Protein AF-C6HRR0-F1 (afdb_monomer)

Foldseek 3Di:
DDDDDDDDDDDDDDDDDDDDDPPPPDPPPPPPPDPPPVPPPDPLCNFPCAPAEEEQAAAQFLSLQLVQVSLVSNYAAEYEAAQPCGGPQQPPDPPADQDPDPPDDDNHGHPRCVVRHPSYDYDNADLVDLVSLVVVLVVLLVHQEYEYEDQQPPCVVSLPDPVSSCVSPQNYAYEYEAAPWNDDDCSRPHHDLVVLCVVQCVQQADDALPDHRDDDPDSVLSNQLSVVRSVVVVVQVVVCVVVVGYDYHITYSNVSNNVVCPVVNVVCVVVVDDDSGYHHQCDPPAPPAGWDDDDPGIDGQHCRDLVSVCVVCVVVVNNVLSVDPVNDDPD

Sequence (331 aa):
MKSYLTLRSIARRYNRLLSRNHALTTPAKWRSFVTAATTTAQSIDNLPLAGIRVLDMSRVLAGPYCTQILGDLGAEVIKIEHPTRGDDTRAWGPPFAKYKVDGKEGPGESAYYLSVNRNKKSLGLSFAHPSGIEILHKLVKECDILVENYIPGSLKKYKMDYDTVKVINPKLIYASITGYGQTGPYSQRAGYDVMVEAEMGLMHITGSRDGPPVKVGVAVTDLTTGLYTSNAIMAALLARAKTTKGQHIDACLSDCQVATLSNLASSALISGEKDSGRWGTAHPSIVPYRAYETKDGDILLGGGNDKLFGVLCDGLGQPEWKVDERFRGLG

Secondary structure (DSSP, 8-state):
-------------------------------------------GGGSTTTT-EEEE---TTHHHHHHHHHHHTT-EEEEEEBTTTBSGGGG--SSEEPP-STT--SS-EEHHHHHH-TTEEEEE--TTSHHHHHHHHHHHHH-SEEEE---TTTTGGGT-SHHHHHHH-TT-EEEEEESS-SSSTTTTS---HHHHHHHTTHHHHSS-TTSPP---SS-HHHHHHHHHHHHHHHHHHHHHHHHS---EEEEEHHHHHHHHTTHHHHHHHHH-SPP----TT--SS-TTEEEEE-SSSEEEEE--SHHHHHHHHHHTT-GGGGT-TTT----

Structure (mmCIF, N/CA/C/O backbone):
data_AF-C6HRR0-F1
#
_entry.id   AF-C6HRR0-F1
#
loop_
_atom_site.group_PDB
_atom_site.id
_atom_site.type_symbol
_atom_site.label_atom_id
_atom_site.label_alt_id
_atom_site.label_comp_id
_atom_site.label_asym_id
_atom_site.label_entity_id
_atom_site.label_seq_id
_atom_site.pdbx_PDB_ins_code
_atom_site.Cartn_x
_atom_site.Cartn_y
_atom_site.Cartn_z
_atom_site.occupancy
_atom_site.B_iso_or_equiv
_atom_site.auth_seq_id
_atom_site.auth_comp_id
_atom_site.auth_asym_id
_atom_site.auth_atom_id
_atom_site.pdbx_PDB_model_num
ATOM 1 N N . MET A 1 1 ? 27.998 44.831 -5.280 1.00 34.03 1 MET A N 1
ATOM 2 C CA . MET A 1 1 ? 29.083 44.898 -6.278 1.00 34.03 1 MET A CA 1
ATOM 3 C C . MET A 1 1 ? 28.735 43.883 -7.368 1.00 34.03 1 MET A C 1
ATOM 5 O O . MET A 1 1 ? 28.733 42.705 -7.065 1.00 34.03 1 MET A O 1
ATOM 9 N N . LYS A 1 2 ? 28.278 44.397 -8.527 1.00 26.02 2 LYS A N 1
ATOM 10 C CA . LYS A 1 2 ? 28.106 43.825 -9.894 1.00 26.02 2 LYS A CA 1
ATOM 11 C C . LYS A 1 2 ? 27.694 42.333 -10.037 1.00 26.02 2 LYS A C 1
ATOM 13 O O . LYS A 1 2 ? 28.459 41.464 -9.661 1.00 26.02 2 LYS A O 1
ATOM 18 N N . SER A 1 3 ? 26.474 41.974 -10.478 1.00 24.95 3 SER A N 1
ATOM 19 C CA . SER A 1 3 ? 25.885 42.040 -11.849 1.00 24.95 3 SER A CA 1
ATOM 20 C C . SER A 1 3 ? 26.651 41.239 -12.905 1.00 24.95 3 SER A C 1
ATOM 22 O O . SER A 1 3 ? 27.758 41.664 -13.179 1.00 24.95 3 SER A O 1
ATOM 24 N N . TYR A 1 4 ? 26.016 40.252 -13.566 1.00 26.45 4 TYR A N 1
ATOM 25 C CA . TYR A 1 4 ? 26.010 40.001 -15.035 1.00 26.45 4 TYR A CA 1
ATOM 26 C C . TYR A 1 4 ? 24.889 38.970 -15.346 1.00 26.45 4 TYR A C 1
ATOM 28 O O . TYR A 1 4 ? 24.946 37.853 -14.849 1.00 26.45 4 TYR A O 1
ATOM 36 N N . LEU A 1 5 ? 23.709 39.333 -15.870 1.00 27.88 5 LEU A N 1
ATOM 37 C CA . LEU A 1 5 ? 23.311 39.678 -17.252 1.00 27.88 5 LEU A CA 1
ATOM 38 C C . LEU A 1 5 ? 23.427 38.545 -18.294 1.00 27.88 5 LEU A C 1
ATOM 40 O O . LEU A 1 5 ? 24.502 38.161 -18.735 1.00 27.88 5 LEU A O 1
ATOM 44 N N . THR A 1 6 ? 22.239 38.109 -18.719 1.00 29.58 6 THR A N 1
ATOM 45 C CA . THR A 1 6 ? 21.846 37.466 -19.982 1.00 29.58 6 THR A CA 1
ATOM 46 C C . THR A 1 6 ? 22.530 38.018 -21.233 1.00 29.58 6 THR A C 1
ATOM 48 O O . THR A 1 6 ? 22.618 39.235 -21.385 1.00 29.58 6 THR A O 1
ATOM 51 N N . LEU A 1 7 ? 22.800 37.146 -22.215 1.00 25.47 7 LEU A N 1
ATOM 52 C CA . LEU A 1 7 ? 22.909 37.527 -23.627 1.00 25.47 7 LEU A CA 1
ATOM 53 C C . LEU A 1 7 ? 22.194 36.520 -24.540 1.00 25.47 7 LEU A C 1
ATOM 55 O O . LEU A 1 7 ? 22.468 35.322 -24.544 1.00 25.47 7 LEU A O 1
ATOM 59 N N . ARG A 1 8 ? 21.243 37.068 -25.301 1.00 25.70 8 ARG A N 1
ATOM 60 C CA . ARG A 1 8 ? 20.528 36.456 -26.421 1.00 25.70 8 ARG A CA 1
ATOM 61 C C . ARG A 1 8 ? 21.396 36.462 -27.688 1.00 25.70 8 ARG A C 1
ATOM 63 O O . ARG A 1 8 ? 22.224 37.343 -27.879 1.00 25.70 8 ARG A O 1
ATOM 70 N N . SER A 1 9 ? 21.022 35.554 -28.591 1.00 25.03 9 SER A N 1
ATOM 71 C CA . SER A 1 9 ? 21.100 35.626 -30.059 1.00 25.03 9 SER A CA 1
ATOM 72 C C . SER A 1 9 ? 22.468 35.649 -30.744 1.00 25.03 9 SER A C 1
ATOM 74 O O . SER A 1 9 ? 23.137 36.675 -30.790 1.00 25.03 9 SER A O 1
ATOM 76 N N . ILE A 1 10 ? 22.738 34.584 -31.506 1.00 27.52 10 ILE A N 1
ATOM 77 C CA . ILE A 1 10 ? 23.307 34.716 -32.851 1.00 27.52 10 ILE A CA 1
ATOM 78 C C . ILE A 1 10 ? 22.412 33.932 -33.810 1.00 27.52 10 ILE A C 1
ATOM 80 O O . ILE A 1 10 ? 22.422 32.706 -33.855 1.00 27.52 10 ILE A O 1
ATOM 84 N N . ALA A 1 11 ? 21.621 34.676 -34.578 1.00 27.58 11 ALA A N 1
ATOM 85 C CA . ALA A 1 11 ? 21.050 34.209 -35.826 1.00 27.58 11 ALA A CA 1
ATOM 86 C C . ALA A 1 11 ? 22.094 34.420 -36.931 1.00 27.58 11 ALA A C 1
ATOM 88 O O . ALA A 1 11 ? 22.541 35.548 -37.144 1.00 27.58 11 ALA A O 1
ATOM 89 N N . ARG A 1 12 ? 22.438 33.372 -37.685 1.00 29.86 12 ARG A N 1
ATOM 90 C CA . ARG A 1 12 ? 22.930 33.519 -39.061 1.00 29.86 12 ARG A CA 1
ATOM 91 C C . ARG A 1 12 ? 22.222 32.525 -39.967 1.00 29.86 12 ARG A C 1
ATOM 93 O O . ARG A 1 12 ? 22.265 31.319 -39.768 1.00 29.86 12 ARG A O 1
ATOM 100 N N . ARG A 1 13 ? 21.536 33.112 -40.945 1.00 29.08 13 ARG A N 1
ATOM 101 C CA . ARG A 1 13 ? 20.874 32.486 -42.086 1.00 29.08 13 ARG A CA 1
ATOM 102 C C . ARG A 1 13 ? 21.900 31.753 -42.951 1.00 29.08 13 ARG A C 1
ATOM 104 O O . ARG A 1 13 ? 22.916 32.351 -43.284 1.00 29.08 13 ARG A O 1
ATOM 111 N N . TYR A 1 14 ? 21.534 30.578 -43.452 1.00 26.61 14 TYR A N 1
ATOM 112 C CA . TYR A 1 14 ? 21.698 30.280 -44.874 1.00 26.61 14 TYR A CA 1
ATOM 113 C C . TYR A 1 14 ? 20.414 29.642 -45.397 1.00 26.61 14 TYR A C 1
ATOM 115 O O . TYR A 1 14 ? 19.781 28.821 -44.741 1.00 26.61 14 TYR A O 1
ATOM 123 N N . ASN A 1 15 ? 19.978 30.158 -46.538 1.00 28.11 15 ASN A N 1
ATOM 124 C CA . ASN A 1 15 ? 18.664 29.981 -47.126 1.00 28.11 15 ASN A CA 1
ATOM 125 C C . ASN A 1 15 ? 18.774 29.025 -48.321 1.00 28.11 15 ASN A C 1
ATOM 127 O O . ASN A 1 15 ? 19.732 29.130 -49.080 1.00 28.11 15 ASN A O 1
ATOM 131 N N . ARG A 1 16 ? 17.699 28.254 -48.536 1.00 27.92 16 ARG A N 1
ATOM 132 C CA . ARG A 1 16 ? 17.257 27.622 -49.795 1.00 27.92 16 ARG A CA 1
ATOM 133 C C . ARG A 1 16 ? 18.055 26.425 -50.324 1.00 27.92 16 ARG A C 1
ATOM 135 O O . ARG A 1 16 ? 19.086 26.595 -50.957 1.00 27.92 16 ARG A O 1
ATOM 142 N N . LEU A 1 17 ? 17.410 25.254 -50.297 1.00 28.11 17 LEU A N 1
ATOM 143 C CA . LEU A 1 17 ? 16.720 24.687 -51.470 1.00 28.11 17 LEU A CA 1
ATOM 144 C C . LEU A 1 17 ? 15.979 23.387 -51.090 1.00 28.11 17 LEU A C 1
ATOM 146 O O . LEU A 1 17 ? 16.582 22.508 -50.493 1.00 28.11 17 LEU A O 1
ATOM 150 N N . LEU A 1 18 ? 14.710 23.282 -51.527 1.00 29.94 18 LEU A N 1
ATOM 151 C CA . LEU A 1 18 ? 13.902 22.052 -51.683 1.00 29.94 18 LEU A CA 1
ATOM 152 C C . LEU A 1 18 ? 13.457 21.398 -50.352 1.00 29.94 18 LEU A C 1
ATOM 154 O O . LEU A 1 18 ? 14.261 21.079 -49.499 1.00 29.94 18 LEU A O 1
ATOM 158 N N . SER A 1 19 ? 12.192 21.131 -50.048 1.00 31.03 19 SER A N 1
ATOM 159 C CA . SER A 1 19 ? 10.999 20.895 -50.853 1.00 31.03 19 SER A CA 1
ATOM 160 C C . SER A 1 19 ? 9.766 21.044 -49.944 1.00 31.03 19 SER A C 1
ATOM 162 O O . SER A 1 19 ? 9.849 20.922 -48.721 1.00 31.03 19 SER A O 1
ATOM 164 N N . ARG A 1 20 ? 8.611 21.350 -50.542 1.00 39.69 20 ARG A N 1
ATOM 165 C CA . ARG A 1 20 ? 7.306 21.327 -49.871 1.00 39.69 20 ARG A CA 1
ATOM 166 C C . ARG A 1 20 ? 7.062 19.933 -49.292 1.00 39.69 20 ARG A C 1
ATOM 168 O O . ARG A 1 20 ? 6.841 19.011 -50.061 1.00 39.69 20 ARG A O 1
ATOM 175 N N . ASN A 1 21 ? 6.995 19.816 -47.972 1.00 32.94 21 ASN A N 1
ATOM 176 C CA . ASN A 1 21 ? 6.254 18.743 -47.322 1.00 32.94 21 ASN A CA 1
ATOM 177 C C . ASN A 1 21 ? 5.340 19.375 -46.276 1.00 32.94 21 ASN A C 1
ATOM 179 O O . ASN A 1 21 ? 5.797 20.006 -45.324 1.00 32.94 21 ASN A O 1
ATOM 183 N N . HIS A 1 22 ? 4.033 19.246 -46.495 1.00 33.41 22 HIS A N 1
ATOM 184 C CA . HIS A 1 22 ? 3.034 19.480 -45.466 1.00 33.41 22 HIS A CA 1
ATOM 185 C C . HIS A 1 22 ? 3.321 18.525 -44.306 1.00 33.41 22 HIS A C 1
ATOM 187 O O . HIS A 1 22 ? 3.019 17.337 -44.381 1.00 33.41 22 HIS A O 1
ATOM 193 N N . ALA A 1 23 ? 3.925 19.043 -43.238 1.00 34.50 23 ALA A N 1
ATOM 194 C CA . ALA A 1 23 ? 3.948 18.360 -41.960 1.00 34.50 23 ALA A CA 1
ATOM 195 C C . ALA A 1 23 ? 2.508 18.329 -41.436 1.00 34.50 23 ALA A C 1
ATOM 197 O O . ALA A 1 23 ? 2.019 19.289 -40.844 1.00 34.50 23 ALA A O 1
ATOM 198 N N . LEU A 1 24 ? 1.811 17.228 -41.708 1.00 35.53 24 LEU A N 1
ATOM 199 C CA . LEU A 1 24 ? 0.628 16.837 -40.961 1.00 35.53 24 LEU A CA 1
ATOM 200 C C . LEU A 1 24 ? 1.100 16.539 -39.535 1.00 35.53 24 LEU A C 1
ATOM 202 O O . LEU A 1 24 ? 1.549 15.437 -39.231 1.00 35.53 24 LEU A O 1
ATOM 206 N N . THR A 1 25 ? 1.047 17.537 -38.654 1.00 40.44 25 THR A N 1
ATOM 207 C CA . THR A 1 25 ? 1.116 17.311 -37.210 1.00 40.44 25 THR A CA 1
ATOM 208 C C . THR A 1 25 ? -0.178 16.628 -36.798 1.00 40.44 25 THR A C 1
ATOM 210 O O . THR A 1 25 ? -1.139 17.278 -36.391 1.00 40.44 25 THR A O 1
ATOM 213 N N . THR A 1 26 ? -0.244 15.309 -36.963 1.00 41.62 26 THR A N 1
ATOM 214 C CA . THR A 1 26 ? -1.290 14.506 -36.334 1.00 41.62 26 THR A CA 1
ATOM 215 C C . THR A 1 26 ? -1.130 14.670 -34.823 1.00 41.62 26 THR A C 1
ATOM 217 O O . THR A 1 26 ? -0.063 14.332 -34.306 1.00 41.62 26 THR A O 1
ATOM 220 N N . PRO A 1 27 ? -2.129 15.196 -34.093 1.00 44.53 27 PRO A N 1
ATOM 221 C CA . PRO A 1 27 ? -2.071 15.184 -32.640 1.00 44.53 27 PRO A CA 1
ATOM 222 C C . PRO A 1 27 ? -1.946 13.728 -32.192 1.00 44.53 27 PRO A C 1
ATOM 224 O O . PRO A 1 27 ? -2.591 12.849 -32.773 1.00 44.53 27 PRO A O 1
ATOM 227 N N . ALA A 1 28 ? -1.099 13.472 -31.191 1.00 48.25 28 ALA A N 1
ATOM 228 C CA . ALA A 1 28 ? -0.977 12.160 -30.574 1.00 48.25 28 ALA A CA 1
ATOM 229 C C . ALA A 1 28 ? -2.386 11.677 -30.200 1.00 48.25 28 ALA A C 1
ATOM 231 O O . ALA A 1 28 ? -3.028 12.216 -29.297 1.00 48.25 28 ALA A O 1
ATOM 232 N N . LYS A 1 29 ? -2.913 10.710 -30.960 1.00 42.78 29 LYS A N 1
ATOM 233 C CA . LYS A 1 29 ? -4.188 10.075 -30.644 1.00 42.78 29 LYS A CA 1
ATOM 234 C C . LYS A 1 29 ? -3.960 9.308 -29.351 1.00 42.78 29 LYS A C 1
ATOM 236 O O . LYS A 1 29 ? -3.344 8.244 -29.373 1.00 42.78 29 LYS A O 1
ATOM 241 N N . TRP A 1 30 ? -4.430 9.859 -28.235 1.00 45.25 30 TRP A N 1
ATOM 242 C CA . TRP A 1 30 ? -4.553 9.128 -26.982 1.00 45.25 30 TRP A CA 1
ATOM 243 C C . TRP A 1 30 ? -5.305 7.836 -27.290 1.00 45.25 30 TRP A C 1
ATOM 245 O O . TRP A 1 30 ? -6.465 7.866 -27.709 1.00 45.25 30 TRP A O 1
ATOM 255 N N . ARG A 1 31 ? -4.619 6.698 -27.182 1.00 48.72 31 ARG A N 1
ATOM 256 C CA . ARG A 1 31 ? -5.258 5.400 -27.366 1.00 48.72 31 ARG A CA 1
ATOM 257 C C . ARG A 1 31 ? -6.233 5.224 -26.205 1.00 48.72 31 ARG A C 1
ATOM 259 O O . ARG A 1 31 ? -5.815 5.005 -25.072 1.00 48.72 31 ARG A O 1
ATOM 266 N N . SER A 1 32 ? -7.527 5.367 -26.478 1.00 48.59 32 SER A N 1
ATOM 267 C CA . SER A 1 32 ? -8.563 4.971 -25.530 1.00 48.59 32 SER A CA 1
ATOM 268 C C . SER A 1 32 ? -8.608 3.446 -25.511 1.00 48.59 32 SER A C 1
ATOM 270 O O . SER A 1 32 ? -9.160 2.828 -26.416 1.00 48.59 32 SER A O 1
ATOM 272 N N . PHE A 1 33 ? -7.982 2.840 -24.503 1.00 52.72 33 PHE A N 1
ATOM 273 C CA . PHE A 1 33 ? -8.119 1.409 -24.207 1.00 52.72 33 PHE A CA 1
ATOM 274 C C . PHE A 1 33 ? -9.332 1.121 -23.309 1.00 52.72 33 PHE A C 1
ATOM 276 O O . PHE A 1 33 ? -9.522 -0.007 -22.857 1.00 52.72 33 PHE A O 1
ATOM 283 N N . VAL A 1 34 ? -10.158 2.136 -23.029 1.00 47.06 34 VAL A N 1
ATOM 284 C CA . VAL A 1 34 ? -11.372 1.962 -22.238 1.00 47.06 34 VAL A CA 1
ATOM 285 C C . VAL A 1 34 ? -12.404 1.280 -23.122 1.00 47.06 34 VAL A C 1
ATOM 287 O O . VAL A 1 34 ? -13.047 1.909 -23.963 1.00 47.06 34 VAL A O 1
ATOM 290 N N . THR A 1 35 ? -12.578 -0.020 -22.909 1.00 45.69 35 THR A N 1
ATOM 291 C CA . THR A 1 35 ? -13.841 -0.656 -23.265 1.00 45.69 35 THR A CA 1
ATOM 292 C C . THR A 1 35 ? -14.867 -0.020 -22.340 1.00 45.69 35 THR A C 1
ATOM 294 O O . THR A 1 35 ? -14.738 -0.141 -21.121 1.00 45.69 35 THR A O 1
ATOM 297 N N . ALA A 1 36 ? -15.835 0.716 -22.884 1.00 45.72 36 ALA A N 1
ATOM 298 C CA . ALA A 1 36 ? -17.007 1.108 -22.119 1.00 45.72 36 ALA A CA 1
ATOM 299 C C . ALA A 1 36 ? -17.741 -0.188 -21.762 1.00 45.72 36 ALA A C 1
ATOM 301 O O . ALA A 1 36 ? -18.604 -0.649 -22.505 1.00 45.72 36 ALA A O 1
ATOM 302 N N . ALA A 1 37 ? -17.330 -0.831 -20.667 1.00 48.03 37 ALA A N 1
ATOM 303 C CA . ALA A 1 37 ? -18.136 -1.859 -20.054 1.00 48.03 37 ALA A CA 1
ATOM 304 C C . ALA A 1 37 ? -19.474 -1.183 -19.781 1.00 48.03 37 ALA A C 1
ATOM 306 O O . ALA A 1 37 ? -19.531 -0.140 -19.127 1.00 48.03 37 ALA A O 1
ATOM 307 N N . THR A 1 38 ? -20.537 -1.713 -20.375 1.00 42.09 38 THR A N 1
ATOM 308 C CA . THR A 1 38 ? -21.893 -1.309 -20.045 1.00 42.09 38 THR A CA 1
ATOM 309 C C . THR A 1 38 ? -22.108 -1.767 -18.611 1.00 42.09 38 THR A C 1
ATOM 311 O O . THR A 1 38 ? -22.531 -2.892 -18.367 1.00 42.09 38 THR A O 1
ATOM 314 N N . THR A 1 39 ? -21.699 -0.947 -17.644 1.00 49.25 39 THR A N 1
ATOM 315 C CA . THR A 1 39 ? -21.956 -1.200 -16.237 1.00 49.25 39 THR A CA 1
ATOM 316 C C . THR A 1 39 ? -23.463 -1.084 -16.090 1.00 49.25 39 THR A C 1
ATOM 318 O O . THR A 1 39 ? -24.008 0.011 -15.964 1.00 49.25 39 THR A O 1
ATOM 321 N N . THR A 1 40 ? -24.176 -2.208 -16.162 1.00 51.84 40 THR A N 1
ATOM 322 C CA . THR A 1 40 ? -25.477 -2.301 -15.507 1.00 51.84 40 THR A CA 1
ATOM 323 C C . THR A 1 40 ? -25.217 -1.855 -14.081 1.00 51.84 40 THR A C 1
ATOM 325 O O . THR A 1 40 ? -24.372 -2.462 -13.425 1.00 51.84 40 THR A O 1
ATOM 328 N N . ALA A 1 41 ? -25.823 -0.743 -13.660 1.00 53.78 41 ALA A N 1
ATOM 329 C CA . ALA A 1 41 ? -25.621 -0.180 -12.335 1.00 53.78 41 ALA A CA 1
ATOM 330 C C . ALA A 1 41 ? -25.916 -1.274 -11.303 1.00 53.78 41 ALA A C 1
ATOM 332 O O . ALA A 1 41 ? -27.071 -1.581 -11.017 1.00 53.78 41 ALA A O 1
ATOM 333 N N . GLN A 1 42 ? -24.865 -1.928 -10.818 1.00 58.53 42 GLN A N 1
ATOM 334 C CA . GLN A 1 42 ? -24.976 -2.898 -9.751 1.00 58.53 42 GLN A CA 1
ATOM 335 C C . GLN A 1 42 ? -25.405 -2.071 -8.542 1.00 58.53 42 GLN A C 1
ATOM 337 O O . GLN A 1 42 ? -24.752 -1.073 -8.221 1.00 58.53 42 GLN A O 1
ATOM 342 N N . SER A 1 43 ? -26.551 -2.395 -7.939 1.00 72.62 43 SER A N 1
ATOM 343 C CA . SER A 1 43 ? -26.963 -1.728 -6.705 1.00 72.62 43 SER A CA 1
ATOM 344 C C . SER A 1 43 ? -25.821 -1.854 -5.698 1.00 72.62 43 SER A C 1
ATOM 346 O O . SER A 1 43 ? -25.182 -2.905 -5.625 1.00 72.62 43 SER A O 1
ATOM 348 N N . ILE A 1 44 ? -25.543 -0.788 -4.943 1.00 69.94 44 ILE A N 1
ATOM 349 C CA . ILE A 1 44 ? -24.493 -0.794 -3.909 1.00 69.94 44 ILE A CA 1
ATOM 350 C C . ILE A 1 44 ? -24.685 -1.991 -2.966 1.00 69.94 44 ILE A C 1
ATOM 352 O O . ILE A 1 44 ? -23.707 -2.610 -2.563 1.00 69.94 44 ILE A O 1
ATOM 356 N N . ASP A 1 45 ? -25.939 -2.380 -2.723 1.00 77.31 45 ASP A N 1
ATOM 357 C CA . ASP A 1 45 ? -26.334 -3.535 -1.911 1.00 77.31 45 ASP A CA 1
ATOM 358 C C . ASP A 1 45 ? -25.817 -4.892 -2.430 1.00 77.31 45 ASP A C 1
ATOM 360 O O . ASP A 1 45 ? -25.755 -5.852 -1.670 1.00 77.31 45 ASP A O 1
ATOM 364 N N . ASN A 1 46 ? -25.426 -4.982 -3.705 1.00 87.50 46 ASN A N 1
ATOM 365 C CA . ASN A 1 46 ? -24.903 -6.198 -4.336 1.00 87.50 46 ASN A CA 1
ATOM 366 C C . ASN A 1 46 ? -23.367 -6.204 -4.469 1.00 87.50 46 ASN A C 1
ATOM 368 O O . ASN A 1 46 ? -22.817 -7.113 -5.099 1.00 87.50 46 ASN A O 1
ATOM 372 N N . LEU A 1 47 ? -22.663 -5.198 -3.936 1.00 94.81 47 LEU A N 1
ATOM 373 C CA . LEU A 1 47 ? -21.200 -5.161 -3.965 1.00 94.81 47 LEU A CA 1
ATOM 374 C C . LEU A 1 47 ? -20.584 -6.111 -2.915 1.00 94.81 47 LEU A C 1
ATOM 376 O O . LEU A 1 47 ? -21.187 -6.333 -1.865 1.00 94.81 47 LEU A O 1
ATOM 380 N N . PRO A 1 48 ? -19.373 -6.660 -3.149 1.00 96.31 48 PRO A N 1
ATOM 381 C CA . PRO A 1 48 ? -18.800 -7.710 -2.298 1.00 96.31 48 PRO A CA 1
ATOM 382 C C . PRO A 1 48 ? -18.626 -7.352 -0.816 1.00 96.31 48 PRO A C 1
ATOM 384 O O . PRO A 1 48 ? -18.670 -8.244 0.029 1.00 96.31 48 PRO A O 1
ATOM 387 N N . LEU A 1 49 ? -18.407 -6.072 -0.496 1.00 97.75 49 LEU A N 1
ATOM 388 C CA . LEU A 1 49 ? -18.267 -5.565 0.873 1.00 97.75 49 LEU A CA 1
ATOM 389 C C . LEU A 1 49 ? -19.442 -4.671 1.296 1.00 97.75 49 LEU A C 1
ATOM 391 O O . LEU A 1 49 ? -19.319 -3.915 2.261 1.00 97.75 49 LEU A O 1
ATOM 395 N N . ALA A 1 50 ? -20.584 -4.755 0.609 1.00 96.94 50 ALA A N 1
ATOM 396 C CA . ALA A 1 50 ? -21.799 -4.076 1.039 1.00 96.94 50 ALA A CA 1
ATOM 397 C C . ALA A 1 50 ? -22.157 -4.473 2.484 1.00 96.94 50 ALA A C 1
ATOM 399 O O . ALA A 1 50 ? -22.120 -5.645 2.859 1.00 96.94 50 ALA A O 1
ATOM 400 N N . GLY A 1 51 ? -22.469 -3.477 3.316 1.00 96.06 51 GLY A N 1
ATOM 401 C CA . GLY A 1 51 ? -22.759 -3.668 4.741 1.00 96.06 51 GLY A CA 1
ATOM 402 C C . GLY A 1 51 ? -21.531 -3.754 5.656 1.00 96.06 51 GLY A C 1
ATOM 403 O O . GLY A 1 51 ? -21.702 -3.721 6.871 1.00 96.06 51 GLY A O 1
ATOM 404 N N . ILE A 1 52 ? -20.308 -3.805 5.112 1.00 98.56 52 ILE A N 1
ATOM 405 C CA . ILE A 1 52 ? -19.072 -3.723 5.901 1.00 98.56 52 ILE A CA 1
ATOM 406 C C . ILE A 1 52 ? -18.738 -2.262 6.203 1.00 98.56 52 ILE A C 1
ATOM 408 O O . ILE A 1 52 ? -18.776 -1.413 5.311 1.00 98.56 52 ILE A O 1
ATOM 412 N N . ARG A 1 53 ? -18.361 -1.970 7.452 1.00 98.81 53 ARG A N 1
ATOM 413 C CA . ARG A 1 53 ? -18.012 -0.611 7.904 1.00 98.81 53 ARG A CA 1
ATOM 414 C C . ARG A 1 53 ? -16.545 -0.514 8.314 1.00 98.81 53 ARG A C 1
ATOM 416 O O . ARG A 1 53 ? -16.058 -1.306 9.123 1.00 98.81 53 ARG A O 1
ATOM 423 N N . VAL A 1 54 ? -15.840 0.473 7.768 1.00 98.94 54 VAL A N 1
ATOM 424 C CA . VAL A 1 54 ? -14.403 0.701 7.965 1.00 98.94 54 VAL A CA 1
ATOM 425 C C . VAL A 1 54 ? -14.181 2.034 8.671 1.00 98.94 54 VAL A C 1
ATOM 427 O O . VAL A 1 54 ? -14.559 3.086 8.160 1.00 98.94 54 VAL A O 1
ATOM 430 N N . LEU A 1 55 ? -13.502 1.998 9.813 1.00 98.88 55 LEU A N 1
ATOM 431 C CA . LEU A 1 55 ? -12.955 3.169 10.484 1.00 98.88 55 LEU A CA 1
ATOM 432 C C . LEU A 1 55 ? -11.524 3.413 9.984 1.00 98.88 55 LEU A C 1
ATOM 434 O O . LEU A 1 55 ? -10.585 2.727 10.383 1.00 98.88 55 LEU A O 1
ATOM 438 N N . ASP A 1 56 ? -11.359 4.381 9.087 1.00 98.94 56 ASP A N 1
ATOM 439 C CA . ASP A 1 56 ? -10.070 4.741 8.495 1.00 98.94 56 ASP A CA 1
ATOM 440 C C . ASP A 1 56 ? -9.417 5.875 9.297 1.00 98.94 56 ASP A C 1
ATOM 442 O O . ASP A 1 56 ? -9.739 7.046 9.123 1.00 98.94 56 ASP A O 1
AT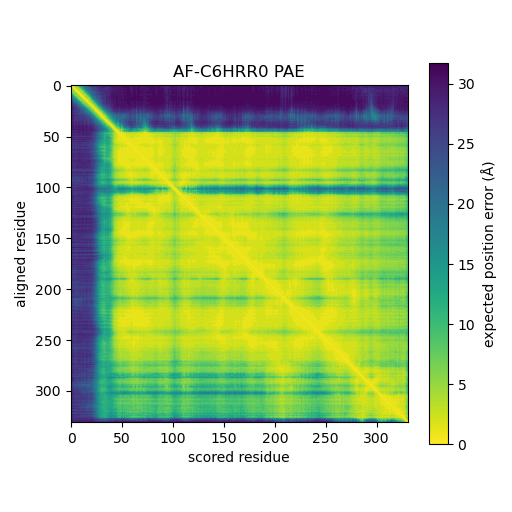OM 446 N N . MET A 1 57 ? -8.485 5.534 10.185 1.00 98.62 57 MET A N 1
ATOM 447 C CA . MET A 1 57 ? -7.649 6.497 10.915 1.00 98.62 57 MET A CA 1
ATOM 448 C C . MET A 1 57 ? -6.282 6.700 10.247 1.00 98.62 57 MET A C 1
ATOM 450 O O . MET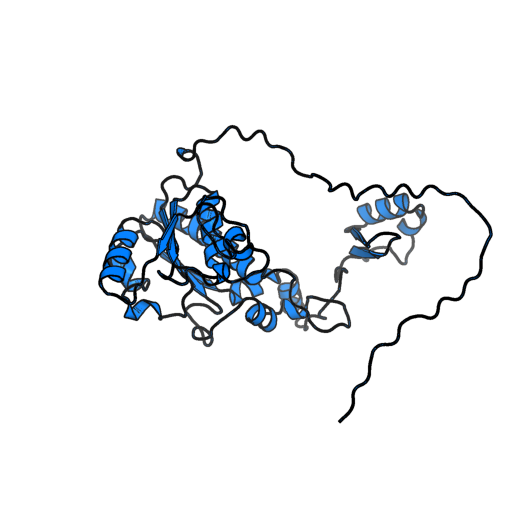 A 1 57 ? -5.377 7.293 10.838 1.00 98.62 57 MET A O 1
ATOM 454 N N . SER A 1 58 ? -6.102 6.176 9.036 1.00 98.56 58 SER A N 1
ATOM 455 C CA . SER A 1 58 ? -4.829 6.221 8.335 1.00 98.56 58 SER A CA 1
ATOM 456 C C . SER A 1 58 ? -4.631 7.530 7.572 1.00 98.56 58 SER A C 1
ATOM 458 O O . SER A 1 58 ? -5.578 8.258 7.252 1.00 98.56 58 SER A O 1
ATOM 460 N N . ARG A 1 59 ? -3.367 7.838 7.281 1.00 97.81 59 ARG A N 1
ATOM 461 C CA . ARG A 1 59 ? -2.937 9.050 6.572 1.00 97.81 59 ARG A CA 1
ATOM 462 C C . ARG A 1 59 ? -1.988 8.730 5.427 1.00 97.81 59 ARG A C 1
ATOM 464 O O . ARG A 1 59 ? -1.415 7.643 5.385 1.00 97.81 59 ARG A O 1
ATOM 471 N N . VAL A 1 60 ? -1.739 9.713 4.567 1.00 97.69 60 VAL A N 1
ATOM 472 C CA . VAL A 1 60 ? -0.742 9.626 3.491 1.00 97.69 60 VAL A CA 1
ATOM 473 C C . VAL A 1 60 ? -1.183 8.683 2.370 1.00 97.69 60 VAL A C 1
ATOM 475 O O . VAL A 1 60 ? -2.097 9.050 1.634 1.00 97.69 60 VAL A O 1
ATOM 478 N N . LEU A 1 61 ? -0.573 7.504 2.205 1.00 98.50 61 LEU A N 1
ATOM 479 C CA . LEU A 1 61 ? -0.787 6.698 1.001 1.00 98.50 61 LEU A CA 1
ATOM 480 C C . LEU A 1 61 ? -1.161 5.239 1.271 1.00 98.50 61 LEU A C 1
ATOM 482 O O . LEU A 1 61 ? -2.267 4.864 0.896 1.00 98.50 61 LEU A O 1
ATOM 486 N N . ALA A 1 62 ? -0.325 4.424 1.930 1.00 98.69 62 ALA A N 1
ATOM 487 C CA . ALA A 1 62 ? -0.589 2.980 2.058 1.00 98.69 62 ALA A CA 1
ATOM 488 C C . ALA A 1 62 ? -1.954 2.646 2.691 1.00 98.69 62 ALA A C 1
ATOM 490 O O . ALA A 1 62 ? -2.746 1.888 2.126 1.00 98.69 62 ALA A O 1
ATOM 491 N N . GLY A 1 63 ? -2.258 3.250 3.844 1.00 98.75 63 GLY A N 1
ATOM 492 C CA . GLY A 1 63 ? -3.546 3.076 4.519 1.00 98.75 63 GLY A CA 1
ATOM 493 C C . GLY A 1 63 ? -4.722 3.643 3.731 1.00 98.75 63 GLY A C 1
ATOM 494 O O . GLY A 1 63 ? -5.671 2.896 3.476 1.00 98.75 63 GLY A O 1
ATOM 495 N N . PRO A 1 64 ? -4.654 4.900 3.250 1.00 98.81 64 PRO A N 1
ATOM 496 C CA . PRO A 1 64 ? -5.715 5.442 2.419 1.00 98.81 64 PRO A CA 1
ATOM 497 C C . PRO A 1 64 ? -5.971 4.632 1.144 1.00 98.81 64 PRO A C 1
ATOM 499 O O . PRO A 1 64 ? -7.130 4.462 0.771 1.00 98.81 64 PRO A O 1
ATOM 502 N N . TYR A 1 65 ? -4.930 4.085 0.513 1.00 98.88 65 TYR A N 1
ATOM 503 C CA . TYR A 1 65 ? -5.056 3.221 -0.658 1.00 98.88 65 TYR A CA 1
ATOM 504 C C . TYR A 1 65 ? -5.743 1.895 -0.314 1.00 98.88 65 TYR A C 1
ATOM 506 O O . TYR A 1 65 ? -6.688 1.505 -0.998 1.00 98.88 65 TYR A O 1
ATOM 514 N N . CYS A 1 66 ? -5.347 1.258 0.795 1.00 98.94 66 CYS A N 1
ATOM 515 C CA . CYS A 1 66 ? -6.010 0.067 1.329 1.00 98.94 66 CYS A CA 1
ATOM 516 C C . CYS A 1 66 ? -7.511 0.307 1.545 1.00 98.94 66 CYS A C 1
ATOM 518 O O . CYS A 1 66 ? -8.344 -0.443 1.042 1.00 98.94 66 CYS A O 1
ATOM 520 N N . THR A 1 67 ? -7.886 1.361 2.271 1.00 98.88 67 THR A N 1
ATOM 521 C CA . THR A 1 67 ? -9.297 1.626 2.593 1.00 98.88 67 THR A CA 1
ATOM 522 C C . THR A 1 67 ? -10.092 2.127 1.393 1.00 98.88 67 THR A C 1
ATOM 524 O O . THR A 1 67 ? -11.287 1.859 1.313 1.00 98.88 67 THR A O 1
ATOM 527 N N . GLN A 1 68 ? -9.454 2.788 0.422 1.00 98.81 68 GLN A N 1
ATOM 528 C CA . GLN A 1 68 ? -10.090 3.117 -0.853 1.00 98.81 68 GLN A CA 1
ATOM 529 C C . GLN A 1 68 ? -10.478 1.854 -1.629 1.00 98.81 68 GLN A C 1
ATOM 531 O O . GLN A 1 68 ? -11.585 1.805 -2.148 1.00 98.81 68 GLN A O 1
ATOM 536 N N . ILE A 1 69 ? -9.619 0.828 -1.673 1.00 98.81 69 ILE A N 1
ATOM 537 C CA . ILE A 1 69 ? -9.952 -0.460 -2.310 1.00 98.81 69 ILE A CA 1
ATOM 538 C C . ILE A 1 69 ? -11.178 -1.089 -1.636 1.00 98.81 69 ILE A C 1
ATOM 540 O O . ILE A 1 69 ? -12.090 -1.548 -2.317 1.00 98.81 69 ILE A O 1
ATOM 544 N N . LEU A 1 70 ? -11.243 -1.065 -0.300 1.00 98.88 70 LEU A N 1
ATOM 545 C CA . LEU A 1 70 ? -12.408 -1.573 0.433 1.00 98.88 70 LEU A CA 1
ATOM 546 C C . LEU A 1 70 ? -13.685 -0.777 0.107 1.00 98.88 70 LEU A C 1
ATOM 548 O O . LEU A 1 70 ? -14.746 -1.371 -0.077 1.00 98.88 70 LEU A O 1
ATOM 552 N N . GLY A 1 71 ? -13.580 0.551 -0.009 1.00 98.56 71 GLY A N 1
ATOM 553 C CA . GLY A 1 71 ? -14.686 1.417 -0.427 1.00 98.56 71 GLY A CA 1
ATOM 554 C C . GLY A 1 71 ? -15.130 1.172 -1.872 1.00 98.56 71 GLY A C 1
ATOM 555 O O . GLY A 1 71 ? -16.326 1.112 -2.142 1.00 98.56 71 GLY A O 1
ATOM 556 N N . ASP A 1 72 ? -14.187 0.952 -2.792 1.00 98.12 72 ASP A N 1
ATOM 557 C CA . ASP A 1 72 ? -14.467 0.580 -4.187 1.00 98.12 72 ASP A CA 1
ATOM 558 C C . ASP A 1 72 ? -15.204 -0.773 -4.282 1.00 98.12 72 ASP A C 1
ATOM 560 O O . ASP A 1 72 ? -15.994 -0.986 -5.200 1.00 98.12 72 ASP A O 1
ATOM 564 N N . LEU A 1 73 ? -14.998 -1.667 -3.309 1.00 98.12 73 LEU A N 1
ATOM 565 C CA . LEU A 1 73 ? -15.707 -2.944 -3.171 1.00 98.12 73 LEU A CA 1
ATOM 566 C C . LEU A 1 73 ? -17.038 -2.838 -2.399 1.00 98.12 73 LEU A C 1
ATOM 568 O O . LEU A 1 73 ? -17.676 -3.862 -2.159 1.00 98.12 73 LEU A O 1
ATOM 572 N N . GLY A 1 74 ? -17.471 -1.629 -2.024 1.00 97.75 74 GLY A N 1
ATOM 573 C CA . GLY A 1 74 ? -18.785 -1.358 -1.428 1.00 97.75 74 GLY A CA 1
ATOM 574 C C . GLY A 1 74 ? -18.812 -1.151 0.088 1.00 97.75 74 GLY A C 1
ATOM 575 O O . GLY A 1 74 ? -19.896 -0.962 0.637 1.00 97.75 74 GLY A O 1
ATOM 576 N N . ALA A 1 75 ? -17.664 -1.162 0.773 1.00 98.56 75 ALA A N 1
ATOM 577 C CA . ALA A 1 75 ? -17.628 -0.885 2.208 1.00 98.56 75 ALA A CA 1
ATOM 578 C C . ALA A 1 75 ? -17.939 0.594 2.510 1.00 98.56 75 ALA A C 1
ATOM 580 O O . ALA A 1 75 ? -17.489 1.502 1.808 1.00 98.56 75 ALA A O 1
ATOM 581 N N . GLU A 1 76 ? -18.643 0.861 3.609 1.00 98.62 76 GLU A N 1
ATOM 582 C CA . GLU A 1 76 ? -18.776 2.219 4.137 1.00 98.62 76 GLU A CA 1
ATOM 583 C C . GLU A 1 76 ? -17.480 2.610 4.853 1.00 98.62 76 GLU A C 1
ATOM 585 O O . GLU A 1 76 ? -17.177 2.097 5.929 1.00 98.62 76 GLU A O 1
ATOM 590 N N . VAL A 1 77 ? -16.726 3.552 4.286 1.00 98.88 77 VAL A N 1
ATOM 591 C CA . VAL A 1 77 ? -15.465 4.016 4.877 1.00 98.88 77 VAL A CA 1
ATOM 592 C C . VAL A 1 77 ? -15.657 5.370 5.553 1.00 98.88 77 VAL A C 1
ATOM 594 O O . VAL A 1 77 ? -15.971 6.364 4.896 1.00 98.88 77 VAL A O 1
ATOM 597 N N . ILE A 1 78 ? -15.429 5.423 6.864 1.00 98.88 78 ILE A N 1
ATOM 598 C CA . ILE A 1 78 ? -15.432 6.642 7.677 1.00 98.88 78 ILE A CA 1
ATOM 599 C C . ILE A 1 78 ? -13.981 7.014 7.971 1.00 98.88 78 ILE A C 1
ATOM 601 O O . ILE A 1 78 ? -13.334 6.417 8.832 1.00 98.88 78 ILE A O 1
ATOM 605 N N . LYS A 1 79 ? -13.469 8.010 7.251 1.00 98.81 79 LYS A N 1
ATOM 606 C CA . LYS A 1 79 ? -12.130 8.556 7.441 1.00 98.81 79 LYS A CA 1
ATOM 607 C C . LYS A 1 79 ? -12.119 9.578 8.568 1.00 98.81 79 LYS A C 1
ATOM 609 O O . LYS A 1 79 ? -12.835 10.578 8.522 1.00 98.81 79 LYS A O 1
ATOM 614 N N . ILE A 1 80 ? -11.284 9.324 9.566 1.00 98.56 80 ILE A N 1
ATOM 615 C CA . ILE A 1 80 ? -11.018 10.230 10.674 1.00 98.56 80 ILE A CA 1
ATOM 616 C C . ILE A 1 80 ? -9.836 11.108 10.310 1.00 98.56 80 ILE A C 1
ATOM 618 O O . ILE A 1 80 ? -8.724 10.632 10.090 1.00 98.56 80 ILE A O 1
ATOM 622 N N . GLU A 1 81 ? -10.077 12.410 10.279 1.00 98.19 81 GLU A N 1
ATOM 623 C CA . GLU A 1 81 ? -9.068 13.392 9.917 1.00 98.19 81 GLU A CA 1
ATOM 624 C C . GLU A 1 81 ? -8.872 14.408 11.039 1.00 98.19 81 GLU A C 1
ATOM 626 O O . GLU A 1 81 ? -9.751 14.630 11.875 1.00 98.19 81 GLU A O 1
ATOM 631 N N . HIS A 1 82 ? -7.715 15.070 11.062 1.00 96.69 82 HIS A N 1
ATOM 632 C CA . HIS A 1 82 ? -7.523 16.154 12.014 1.00 96.69 82 HIS A CA 1
ATOM 633 C C . HIS A 1 82 ? -8.529 17.290 11.730 1.00 96.69 82 HIS A C 1
ATOM 635 O O . HIS A 1 82 ? -8.628 17.702 10.575 1.00 96.69 82 HIS A O 1
ATOM 641 N N . PRO A 1 83 ? -9.210 17.866 12.746 1.00 95.06 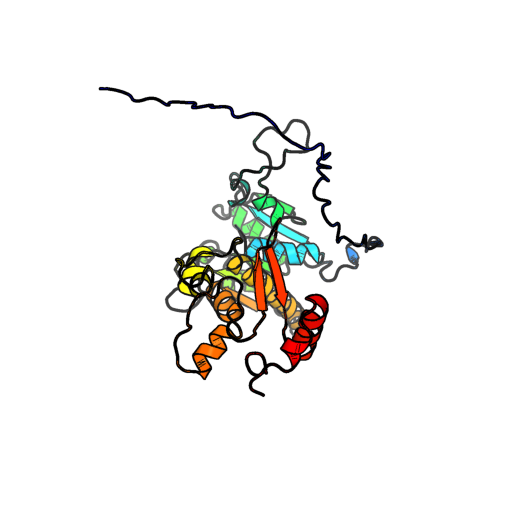83 PRO A N 1
ATOM 642 C CA . PRO A 1 83 ? -10.337 18.786 12.535 1.00 95.06 83 PRO A CA 1
ATOM 643 C C . PRO A 1 83 ? -10.051 20.011 11.660 1.00 95.06 83 PRO A C 1
ATOM 645 O O . PRO A 1 83 ? -10.956 20.530 11.019 1.00 95.06 83 PRO A O 1
ATOM 648 N N . THR A 1 84 ? -8.806 20.490 11.659 1.00 92.00 84 THR A N 1
ATOM 649 C CA . THR A 1 84 ? -8.390 21.679 10.898 1.00 92.00 84 THR A CA 1
ATOM 650 C C . THR A 1 84 ? -7.549 21.344 9.668 1.00 92.00 84 THR A C 1
ATOM 652 O O . THR A 1 84 ? -7.917 21.707 8.559 1.00 92.00 84 THR A O 1
ATOM 655 N N . ARG A 1 85 ? -6.415 20.652 9.848 1.00 92.81 85 ARG A N 1
ATOM 656 C CA . ARG A 1 85 ? -5.487 20.321 8.750 1.00 92.81 85 ARG A CA 1
ATOM 657 C C . ARG A 1 85 ? -5.955 19.187 7.828 1.00 92.81 85 ARG A C 1
ATOM 659 O O . ARG A 1 85 ? -5.467 19.107 6.710 1.00 92.81 85 ARG A O 1
ATOM 666 N N . GLY A 1 86 ? -6.864 18.321 8.281 1.00 96.06 86 GLY A N 1
ATOM 667 C CA . GLY A 1 86 ? -7.236 17.106 7.556 1.00 96.06 86 GLY A CA 1
ATOM 668 C C . GLY A 1 86 ? -6.107 16.062 7.487 1.00 96.06 86 GLY A C 1
ATOM 669 O O . GLY A 1 86 ? -5.254 15.991 8.376 1.00 96.06 86 GLY A O 1
ATOM 670 N N . ASP A 1 87 ? -6.128 15.232 6.446 1.00 97.81 87 ASP A N 1
ATOM 671 C CA . ASP A 1 87 ? -5.011 14.395 5.997 1.00 97.81 87 ASP A CA 1
ATOM 672 C C . ASP A 1 87 ? -3.891 15.249 5.378 1.00 97.81 87 ASP A C 1
ATOM 674 O O . ASP A 1 87 ? -4.161 16.184 4.621 1.00 97.81 87 ASP A O 1
ATOM 678 N N . ASP A 1 88 ? -2.632 14.894 5.648 1.00 96.75 88 ASP A N 1
ATOM 679 C CA . ASP A 1 88 ? -1.449 15.615 5.162 1.00 96.75 88 ASP A CA 1
ATOM 680 C C . ASP A 1 88 ? -1.444 15.753 3.622 1.00 96.75 88 ASP A C 1
ATOM 682 O O . ASP A 1 88 ? -1.031 16.781 3.078 1.00 96.75 88 ASP A O 1
ATOM 686 N N . THR A 1 89 ? -1.996 14.767 2.907 1.00 97.69 89 THR A N 1
ATOM 687 C CA . THR A 1 89 ? -2.058 14.762 1.436 1.00 97.69 89 THR A CA 1
ATOM 688 C C . THR A 1 89 ? -2.982 15.818 0.852 1.00 97.69 89 THR A C 1
ATOM 690 O O . THR A 1 89 ? -2.796 16.189 -0.307 1.00 97.69 89 THR A O 1
ATOM 693 N N . ARG A 1 90 ? -3.921 16.384 1.623 1.00 97.00 90 ARG A N 1
ATOM 694 C CA . ARG A 1 90 ? -4.751 17.514 1.162 1.00 97.00 90 ARG A CA 1
ATOM 695 C C . ARG A 1 90 ? -3.911 18.740 0.810 1.00 97.00 90 ARG A C 1
ATOM 697 O O . ARG A 1 90 ? -4.286 19.500 -0.077 1.00 97.00 90 ARG A O 1
ATOM 704 N N . ALA A 1 91 ? -2.758 18.902 1.461 1.00 95.44 91 ALA A N 1
ATOM 705 C CA . ALA A 1 91 ? -1.817 19.988 1.200 1.00 95.44 91 ALA A CA 1
ATOM 706 C C . ALA A 1 91 ? -0.767 19.652 0.119 1.00 95.44 91 ALA A C 1
ATOM 708 O O . ALA A 1 91 ? -0.021 20.535 -0.300 1.00 95.44 91 ALA A O 1
ATOM 709 N N . TRP A 1 92 ? -0.686 18.400 -0.347 1.00 95.56 92 TRP A N 1
ATOM 710 C CA . TRP A 1 92 ? 0.346 17.942 -1.288 1.00 95.56 92 TRP A CA 1
ATOM 711 C C . TRP A 1 92 ? -0.043 18.220 -2.742 1.00 95.56 92 TRP A C 1
ATOM 713 O O . TRP A 1 92 ? -0.435 17.327 -3.491 1.00 95.56 92 TRP A O 1
ATOM 723 N N . GLY A 1 93 ? 0.065 19.484 -3.138 1.00 91.50 93 GLY A N 1
ATOM 724 C CA . GLY A 1 93 ? -0.039 19.919 -4.529 1.00 91.50 93 GLY A CA 1
ATOM 725 C C . GLY A 1 93 ? 1.051 20.932 -4.888 1.00 91.50 93 GLY A C 1
ATOM 726 O O . GLY A 1 93 ? 1.915 21.225 -4.058 1.00 91.50 93 GLY A O 1
ATOM 727 N N . PRO A 1 94 ? 1.021 21.501 -6.106 1.00 93.12 94 PRO A N 1
ATOM 728 C CA . PRO A 1 94 ? 0.039 21.292 -7.182 1.00 93.12 94 PRO A CA 1
ATOM 729 C C . PRO A 1 94 ? 0.129 19.905 -7.868 1.00 93.12 94 PRO A C 1
ATOM 731 O O . PRO A 1 94 ? 1.143 19.227 -7.719 1.00 93.12 94 PRO A O 1
ATOM 734 N N . PRO A 1 95 ? -0.889 19.494 -8.660 1.00 96.00 95 PRO A N 1
ATOM 735 C CA . PRO A 1 95 ? -2.107 20.240 -8.983 1.00 96.00 95 PRO A CA 1
ATOM 736 C C . PRO A 1 95 ? -3.225 20.064 -7.946 1.00 96.00 95 PRO A C 1
ATOM 738 O O . PRO A 1 95 ? -3.306 19.055 -7.247 1.00 96.00 95 PRO A O 1
ATOM 741 N N . PHE A 1 96 ? -4.114 21.057 -7.892 1.00 96.44 96 PHE A N 1
ATOM 742 C CA . PHE A 1 96 ? -5.326 21.036 -7.076 1.00 96.44 96 PHE A CA 1
ATOM 743 C C . PHE A 1 96 ? -6.568 21.082 -7.974 1.00 96.44 96 PHE A C 1
ATOM 745 O O . PHE A 1 96 ? -6.651 21.890 -8.903 1.00 96.44 96 PHE A O 1
ATOM 752 N N . ALA A 1 97 ? -7.539 20.215 -7.700 1.00 94.62 97 ALA A N 1
ATOM 753 C CA . ALA A 1 97 ? -8.857 20.263 -8.308 1.00 94.62 97 ALA A CA 1
ATOM 754 C C . ALA A 1 97 ? -9.687 21.357 -7.631 1.00 94.62 97 ALA A C 1
ATOM 756 O O . ALA A 1 97 ? -9.867 21.349 -6.413 1.00 94.62 97 ALA A O 1
ATOM 757 N N . LYS A 1 98 ? -10.223 22.285 -8.427 1.00 92.19 98 LYS A N 1
ATOM 758 C CA . LYS A 1 98 ? -11.063 23.374 -7.918 1.00 92.19 98 LYS A CA 1
ATOM 759 C C . LYS A 1 98 ? -12.307 22.825 -7.219 1.00 92.19 98 LYS A C 1
ATOM 761 O O . LYS A 1 98 ? -12.879 21.820 -7.650 1.00 92.19 98 LYS A O 1
ATOM 766 N N . TYR A 1 99 ? -12.753 23.518 -6.174 1.00 87.50 99 TYR A N 1
ATOM 767 C CA . TYR A 1 99 ? -14.041 23.219 -5.561 1.00 87.50 99 TYR A CA 1
ATOM 768 C C . TYR A 1 99 ? -15.168 23.396 -6.584 1.00 87.50 99 TYR A C 1
ATOM 770 O O . TYR A 1 99 ? -15.174 24.349 -7.358 1.00 87.50 99 TYR A O 1
ATOM 778 N N . LYS A 1 100 ? -16.107 22.446 -6.589 1.00 84.69 100 LYS A N 1
ATOM 779 C CA . LYS A 1 100 ? -17.312 22.485 -7.434 1.00 84.69 100 LYS A CA 1
ATOM 780 C C . LYS A 1 100 ? -18.515 23.126 -6.736 1.00 84.69 100 LYS A C 1
ATOM 782 O O . LYS A 1 100 ? -19.546 23.298 -7.368 1.00 84.69 100 LYS A O 1
ATOM 787 N N . VAL A 1 101 ? -18.404 23.392 -5.434 1.00 81.88 101 VAL A N 1
ATOM 788 C CA . VAL A 1 101 ? -19.473 23.986 -4.625 1.00 81.88 101 VAL A CA 1
ATOM 789 C C . VAL A 1 101 ? -19.304 25.498 -4.636 1.00 81.88 101 VAL A C 1
ATOM 791 O O . VAL A 1 101 ? -18.224 25.993 -4.299 1.00 81.88 101 VAL A O 1
ATOM 794 N N . ASP A 1 102 ? -20.368 26.205 -5.007 1.00 78.62 102 ASP A N 1
ATOM 795 C CA . ASP A 1 102 ? -20.387 27.664 -5.076 1.00 78.62 102 ASP A CA 1
ATOM 796 C C . ASP A 1 102 ? -20.048 28.302 -3.721 1.00 78.62 102 ASP A C 1
ATOM 798 O O . ASP A 1 102 ? -20.454 27.826 -2.660 1.00 78.62 102 ASP A O 1
ATOM 802 N N . GLY A 1 103 ? -19.273 29.388 -3.761 1.00 78.44 103 GLY A N 1
ATOM 803 C CA . GLY A 1 103 ? -18.881 30.160 -2.578 1.00 78.44 103 GLY A CA 1
ATOM 804 C C . GLY A 1 103 ? -17.706 29.594 -1.772 1.00 78.44 103 GLY A C 1
ATOM 805 O O . GLY A 1 103 ? -17.287 30.227 -0.805 1.00 78.44 103 GLY A O 1
ATOM 806 N N . LYS A 1 104 ? -17.134 28.439 -2.150 1.00 83.75 104 LYS A N 1
ATOM 807 C CA . LYS A 1 104 ? -15.925 27.910 -1.501 1.00 83.75 104 LYS A CA 1
ATOM 808 C C . LYS A 1 104 ? -14.661 28.365 -2.234 1.00 83.75 104 LYS A C 1
ATOM 810 O O . LYS A 1 104 ? -14.373 27.909 -3.339 1.00 83.75 104 LYS A O 1
ATOM 815 N N . GLU A 1 105 ? -13.881 29.223 -1.585 1.00 81.81 105 GLU A N 1
ATOM 816 C CA . GLU A 1 105 ? -12.589 29.703 -2.088 1.00 81.81 105 GLU A CA 1
ATOM 817 C C . GLU A 1 105 ? -11.407 28.890 -1.530 1.00 81.81 105 GLU A C 1
ATOM 819 O O . GLU A 1 105 ? -11.520 28.187 -0.523 1.00 81.81 105 GLU A O 1
ATOM 824 N N . GLY A 1 106 ? -10.257 28.965 -2.203 1.00 84.50 106 GLY A N 1
ATOM 825 C CA . GLY A 1 106 ? -9.016 28.299 -1.800 1.00 84.50 106 GLY A CA 1
ATOM 826 C C . GLY A 1 106 ? -8.371 27.483 -2.924 1.00 84.50 106 GLY A C 1
ATOM 827 O O . GLY A 1 106 ? -8.876 27.468 -4.048 1.00 84.50 106 GLY A O 1
ATOM 828 N N . PRO A 1 107 ? -7.252 26.790 -2.637 1.00 84.81 107 PRO A N 1
ATOM 829 C CA . PRO A 1 107 ? -6.510 26.040 -3.651 1.00 84.81 107 PRO A CA 1
ATOM 830 C C . PRO A 1 107 ? -7.324 24.890 -4.264 1.00 84.81 107 PRO A C 1
ATOM 832 O O . PRO A 1 107 ? -7.052 24.502 -5.394 1.00 84.81 107 PRO A O 1
ATOM 835 N N . GLY A 1 108 ? -8.349 24.390 -3.566 1.00 91.62 108 GLY A N 1
ATOM 836 C CA . GLY A 1 108 ? -9.099 23.194 -3.946 1.00 91.62 108 GLY A CA 1
ATOM 837 C C . GLY A 1 108 ? -8.592 21.956 -3.206 1.00 91.62 108 GLY A C 1
ATOM 838 O O . GLY A 1 108 ? -7.949 22.081 -2.167 1.00 91.62 108 GLY A O 1
ATOM 839 N N . GLU A 1 109 ? -8.875 20.770 -3.738 1.00 93.62 109 GLU A N 1
ATOM 840 C CA . GLU A 1 109 ? -8.376 19.497 -3.196 1.00 93.62 109 GLU A CA 1
ATOM 841 C C . GLU A 1 109 ? -7.178 19.000 -3.997 1.00 93.62 109 GLU A C 1
ATOM 843 O O . GLU A 1 109 ? -7.202 19.035 -5.229 1.00 93.62 109 GLU A O 1
ATOM 848 N N . SER A 1 110 ? -6.125 18.525 -3.330 1.00 97.25 110 SER A N 1
ATOM 849 C CA . SER A 1 110 ? -4.940 18.048 -4.049 1.00 97.25 110 SER A CA 1
ATOM 850 C C . SER A 1 110 ? -5.258 16.804 -4.882 1.00 97.25 110 SER A C 1
ATOM 852 O O . SER A 1 110 ? -6.031 15.929 -4.475 1.00 97.25 110 SER A O 1
ATOM 854 N N . ALA A 1 111 ? -4.612 16.690 -6.043 1.00 97.31 111 ALA A N 1
ATOM 855 C CA . ALA A 1 111 ? -4.691 15.473 -6.844 1.00 97.31 111 ALA A CA 1
ATOM 856 C C . ALA A 1 111 ? -4.195 14.239 -6.072 1.00 97.31 111 ALA A C 1
ATOM 858 O O . ALA A 1 111 ? -4.707 13.141 -6.287 1.00 97.31 111 ALA A O 1
ATOM 859 N N . TYR A 1 112 ? -3.256 14.422 -5.137 1.00 98.00 112 TYR A N 1
ATOM 860 C CA . TYR A 1 112 ? -2.769 13.349 -4.277 1.00 98.00 112 TYR A CA 1
ATOM 861 C C . TYR A 1 112 ? -3.889 12.819 -3.377 1.00 98.00 112 TYR A C 1
ATOM 863 O O . TYR A 1 112 ? -4.188 11.626 -3.411 1.00 98.00 112 TYR A O 1
ATOM 871 N N . TYR A 1 113 ? -4.563 13.695 -2.623 1.00 98.06 113 TYR A N 1
ATOM 872 C CA . TYR A 1 113 ? -5.648 13.291 -1.726 1.00 98.06 113 TYR A CA 1
ATOM 873 C C . TYR A 1 113 ? -6.767 12.595 -2.504 1.00 98.06 113 TYR A C 1
ATOM 875 O O . TYR A 1 113 ? -7.241 11.533 -2.098 1.00 98.06 113 TYR A O 1
ATOM 883 N N . L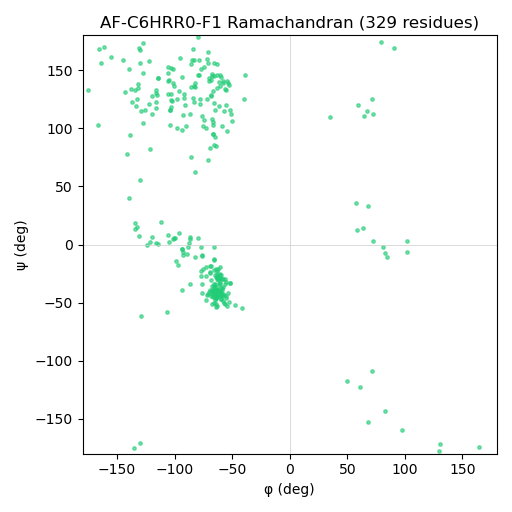EU A 1 114 ? -7.145 13.151 -3.659 1.00 97.06 114 LEU A N 1
ATOM 884 C CA . LEU A 1 114 ? -8.193 12.591 -4.513 1.00 97.06 114 LEU A CA 1
ATOM 885 C C . LEU A 1 114 ? -7.831 11.220 -5.105 1.00 97.06 114 LEU A C 1
ATOM 887 O O . LEU A 1 114 ? -8.735 10.436 -5.391 1.00 97.06 114 LEU A O 1
ATOM 891 N N . SER A 1 115 ? -6.543 10.903 -5.269 1.00 97.81 115 SER A N 1
ATOM 892 C CA . SER A 1 115 ? -6.112 9.617 -5.836 1.00 97.81 115 SER A CA 1
ATOM 893 C C . SER A 1 115 ? -6.376 8.413 -4.919 1.00 97.81 115 SER A C 1
ATOM 895 O O . SER A 1 115 ? -6.514 7.289 -5.418 1.00 97.81 115 SER A O 1
ATOM 897 N N . VAL A 1 116 ? -6.475 8.642 -3.599 1.00 98.12 116 VAL A N 1
ATOM 898 C CA . VAL A 1 116 ? -6.559 7.586 -2.569 1.00 98.12 116 VAL A CA 1
ATOM 899 C C . VAL A 1 116 ? -7.662 7.782 -1.520 1.00 98.12 116 VAL A C 1
ATOM 901 O O . VAL A 1 116 ? -7.654 7.125 -0.479 1.00 98.12 116 VAL A O 1
ATOM 904 N N . ASN A 1 117 ? -8.634 8.669 -1.760 1.00 98.50 117 ASN A N 1
ATOM 905 C CA . ASN A 1 117 ? -9.737 8.920 -0.820 1.00 98.50 117 ASN A CA 1
ATOM 906 C C . ASN A 1 117 ? -11.140 8.985 -1.453 1.00 98.50 117 ASN A C 1
ATOM 908 O O . ASN A 1 117 ? -12.068 9.488 -0.817 1.00 98.50 117 ASN A O 1
ATOM 912 N N . ARG A 1 118 ? -11.344 8.461 -2.671 1.00 97.75 118 ARG A N 1
ATOM 913 C CA . ARG A 1 118 ? -12.715 8.314 -3.209 1.00 97.75 118 ARG A CA 1
ATOM 914 C C . ARG A 1 118 ? -13.517 7.298 -2.381 1.00 97.75 118 ARG A C 1
ATOM 916 O O . ARG A 1 118 ? -12.932 6.435 -1.733 1.00 97.75 118 ARG A O 1
ATOM 923 N N . ASN A 1 119 ? -14.847 7.408 -2.414 1.00 97.44 119 ASN A N 1
ATOM 924 C CA . ASN A 1 119 ? -15.797 6.549 -1.683 1.00 97.44 119 ASN A CA 1
ATOM 925 C C . ASN A 1 119 ? -15.719 6.621 -0.141 1.00 97.44 119 ASN A C 1
ATOM 927 O O . ASN A 1 119 ? -16.330 5.805 0.546 1.00 97.44 119 ASN A O 1
ATOM 931 N N . LYS A 1 120 ? -15.030 7.624 0.424 1.00 98.62 120 LYS A N 1
ATOM 932 C CA . LYS A 1 120 ? -14.921 7.825 1.878 1.00 98.62 120 LYS A CA 1
ATOM 933 C C . LYS A 1 120 ? -15.797 8.974 2.372 1.00 98.62 120 LYS A C 1
ATOM 935 O O . LYS A 1 120 ? -15.868 10.034 1.751 1.00 98.62 120 LYS A O 1
ATOM 940 N N . LYS A 1 121 ? -16.402 8.791 3.544 1.00 98.44 121 LYS A N 1
ATOM 941 C CA . LYS A 1 121 ? -16.983 9.863 4.362 1.00 98.44 121 LYS A CA 1
ATOM 942 C C . LYS A 1 121 ? -15.878 10.447 5.240 1.00 98.44 121 LYS A C 1
ATOM 944 O O . LYS A 1 121 ? -15.119 9.691 5.829 1.00 98.44 121 LYS A O 1
ATOM 949 N N . SER A 1 122 ? -15.785 11.769 5.345 1.00 97.50 122 SER A N 1
ATOM 950 C CA . SER A 1 122 ? -14.753 12.447 6.145 1.00 97.50 122 SER A CA 1
ATOM 951 C C . SER A 1 122 ? -15.345 13.009 7.437 1.00 97.50 122 SER A C 1
ATOM 953 O O . SER A 1 122 ? -16.322 13.756 7.388 1.00 97.50 122 SER A O 1
ATOM 955 N N . LEU A 1 123 ? -14.717 12.716 8.577 1.00 98.00 123 LEU A N 1
ATOM 956 C CA . LEU A 1 123 ? -15.047 13.273 9.888 1.00 98.00 123 LEU A CA 1
ATOM 957 C C . LEU A 1 123 ? -13.801 13.911 10.518 1.00 98.00 123 LEU A C 1
ATOM 959 O O . LEU A 1 123 ? -12.834 13.227 10.848 1.00 98.00 123 LEU A O 1
ATOM 963 N N . GLY A 1 124 ? -13.846 15.229 10.726 1.00 97.81 124 GLY A N 1
ATOM 964 C CA . GLY A 1 124 ? -12.823 15.953 11.478 1.00 97.81 124 GLY A CA 1
ATOM 965 C C . GLY A 1 124 ? -12.956 15.682 12.977 1.00 97.81 124 GLY A C 1
ATOM 966 O O . GLY A 1 124 ? -13.883 16.185 13.608 1.00 97.81 124 GLY A O 1
ATOM 967 N N . LEU A 1 125 ? -12.043 14.904 13.560 1.00 96.62 125 LEU A N 1
ATOM 968 C CA . LEU A 1 125 ? -12.110 14.478 14.959 1.00 96.62 125 LEU A CA 1
ATOM 969 C C . LEU A 1 125 ? -10.714 14.433 15.586 1.00 96.62 125 LEU A C 1
ATOM 971 O O . LEU A 1 125 ? -9.783 13.847 15.039 1.00 96.62 125 LEU A O 1
ATOM 975 N N . SER A 1 126 ? -10.563 15.035 16.766 1.00 94.50 126 SER A N 1
ATOM 976 C CA . SER A 1 126 ? -9.311 14.990 17.525 1.00 94.50 126 SER A CA 1
ATOM 977 C C . SER A 1 126 ? -9.423 14.016 18.690 1.00 94.50 126 SER A C 1
ATOM 979 O O . SER A 1 126 ? -10.156 14.266 19.644 1.00 94.50 126 SER A O 1
ATOM 981 N N . PHE A 1 127 ? -8.631 12.947 18.662 1.00 91.75 127 PHE A N 1
ATOM 982 C CA . PHE A 1 127 ? -8.472 12.029 19.796 1.00 91.75 127 PHE A CA 1
ATOM 983 C C . PHE A 1 127 ? -7.515 12.555 20.880 1.00 91.75 127 PHE A C 1
ATOM 985 O O . PHE A 1 127 ? -7.235 11.853 21.846 1.00 91.75 127 PHE A O 1
ATOM 992 N N . ALA A 1 128 ? -7.030 13.799 20.761 1.00 89.75 128 ALA A N 1
ATOM 993 C CA . ALA A 1 128 ? -6.368 14.486 21.872 1.00 89.75 128 ALA A CA 1
ATOM 994 C C . ALA A 1 128 ? -7.365 14.935 22.955 1.00 89.75 128 ALA A C 1
ATOM 996 O O . ALA A 1 128 ? -6.960 15.199 24.083 1.00 89.75 128 ALA A O 1
ATOM 997 N N . HIS A 1 129 ? -8.657 15.023 22.617 1.00 93.31 129 HIS A N 1
ATOM 998 C CA . HIS A 1 129 ? -9.716 15.367 23.556 1.00 93.31 129 HIS A CA 1
ATOM 999 C C . HIS A 1 129 ? -10.474 14.101 24.003 1.00 93.31 129 HIS A C 1
ATOM 1001 O O . HIS A 1 129 ? -10.787 13.267 23.146 1.00 93.31 129 HIS A O 1
ATOM 1007 N N . PRO A 1 130 ? -10.835 13.953 25.295 1.00 94.62 130 PRO A N 1
ATOM 1008 C CA . PRO A 1 130 ? -11.557 12.777 25.794 1.00 94.62 130 PRO A CA 1
ATOM 1009 C C . PRO A 1 130 ? -12.850 12.467 25.029 1.00 94.62 130 PRO A C 1
ATOM 1011 O O . PRO A 1 130 ? -13.084 11.319 24.664 1.00 94.62 130 PRO A O 1
ATOM 1014 N N . SER A 1 131 ? -13.640 13.490 24.681 1.00 96.12 131 SER A N 1
ATOM 1015 C CA . SER A 1 131 ? -14.860 13.299 23.879 1.00 96.12 131 SER A CA 1
ATOM 1016 C C . SER A 1 131 ? -14.584 12.742 22.477 1.00 96.12 131 SER A C 1
ATOM 1018 O O . SER A 1 131 ? -15.413 12.023 21.924 1.00 96.12 131 SER A O 1
ATOM 1020 N N . GLY A 1 132 ? -13.411 13.024 21.899 1.00 97.06 132 GLY A N 1
ATOM 1021 C CA . GLY A 1 132 ? -12.996 12.432 20.632 1.00 97.06 132 GLY A CA 1
ATOM 1022 C C . GLY A 1 132 ? -12.732 10.934 20.759 1.00 97.06 132 GLY A C 1
ATOM 1023 O O . GLY A 1 132 ? -13.146 10.164 19.897 1.00 97.06 132 GLY A O 1
ATOM 1024 N N . ILE A 1 133 ? -12.119 10.512 21.868 1.00 97.31 133 ILE A N 1
ATOM 1025 C CA . ILE A 1 133 ? -11.909 9.093 22.188 1.00 97.31 133 ILE A CA 1
ATOM 1026 C C . ILE A 1 133 ? -13.254 8.390 22.404 1.00 97.31 133 ILE A C 1
ATOM 1028 O O . ILE A 1 133 ? -13.469 7.310 21.865 1.00 97.31 133 ILE A O 1
ATOM 1032 N N . GLU A 1 134 ? -14.194 9.013 23.119 1.00 97.69 134 GLU A N 1
ATOM 1033 C CA . GLU A 1 134 ? -15.539 8.452 23.312 1.00 97.69 134 GLU A CA 1
ATOM 1034 C C . GLU A 1 134 ? -16.279 8.236 21.985 1.00 97.69 134 GLU A C 1
ATOM 1036 O O . GLU A 1 134 ? -16.936 7.209 21.799 1.00 97.69 134 GLU A O 1
ATOM 1041 N N . ILE A 1 135 ? -16.164 9.181 21.046 1.00 98.31 135 ILE A N 1
ATOM 1042 C CA . ILE A 1 135 ? -16.731 9.041 19.699 1.00 98.31 135 ILE A CA 1
ATOM 1043 C C . ILE A 1 135 ?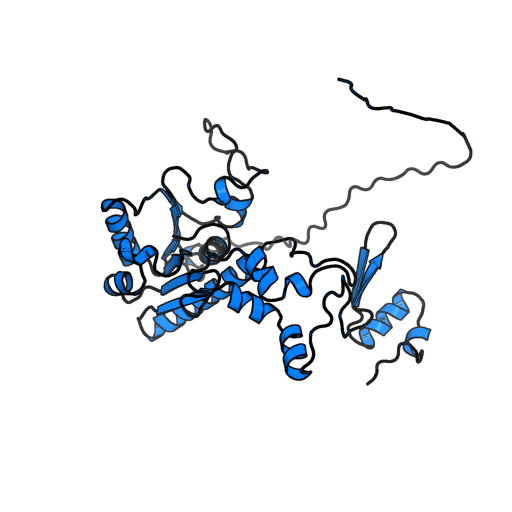 -16.045 7.895 18.948 1.00 98.31 135 ILE A C 1
ATOM 1045 O O . ILE A 1 135 ? -16.737 7.064 18.364 1.00 98.31 135 ILE A O 1
ATOM 1049 N N . LEU A 1 136 ? -14.713 7.795 19.000 1.00 98.44 136 LEU A N 1
ATOM 1050 C CA . LEU A 1 136 ? -13.986 6.686 18.375 1.00 98.44 136 LEU A CA 1
ATOM 1051 C C . LEU A 1 136 ? -14.383 5.330 18.963 1.00 98.44 136 LEU A C 1
ATOM 1053 O O . LEU A 1 136 ? -14.594 4.387 18.211 1.00 98.44 136 LEU A O 1
ATOM 1057 N N . HIS A 1 137 ? -14.560 5.224 20.280 1.00 98.56 137 HIS A N 1
ATOM 1058 C CA . HIS A 1 137 ? -15.030 3.994 20.924 1.00 98.56 137 HIS A CA 1
ATOM 1059 C C . HIS A 1 137 ? -16.447 3.618 20.489 1.00 98.56 137 HIS A C 1
ATOM 1061 O O . HIS A 1 137 ? -16.732 2.435 20.316 1.00 98.56 137 HIS A O 1
ATOM 1067 N N . LYS A 1 138 ? -17.334 4.599 20.273 1.00 98.44 138 LYS A N 1
ATOM 1068 C CA . LYS A 1 138 ? -18.658 4.352 19.677 1.00 98.44 138 LYS A CA 1
ATOM 1069 C C . LYS A 1 138 ? -18.530 3.857 18.236 1.00 98.44 138 LYS A C 1
ATOM 1071 O O . LYS A 1 138 ? -19.169 2.873 17.894 1.00 98.44 138 LYS A O 1
ATOM 1076 N N . LEU A 1 139 ? -17.669 4.469 17.423 1.00 98.44 139 LEU A N 1
ATOM 1077 C CA . LEU A 1 139 ? -17.424 4.028 16.045 1.00 98.44 139 LEU A CA 1
ATOM 1078 C C . LEU A 1 139 ? -16.814 2.620 15.985 1.00 98.44 139 LEU A C 1
ATOM 1080 O O . LEU A 1 139 ? -17.232 1.817 15.164 1.00 98.44 139 LEU A O 1
ATOM 1084 N N . VAL A 1 140 ? -15.892 2.282 16.888 1.00 98.75 140 VAL A N 1
ATOM 1085 C CA . VAL A 1 140 ? -15.287 0.942 17.000 1.00 98.75 140 VAL A CA 1
ATOM 1086 C C . VAL A 1 140 ? -16.331 -0.150 17.243 1.00 98.75 140 VAL A C 1
ATOM 1088 O O . VAL A 1 140 ? -16.204 -1.236 16.681 1.00 98.75 140 VAL A O 1
ATOM 1091 N N . LYS A 1 141 ? -17.361 0.111 18.061 1.00 98.25 141 LYS A N 1
ATOM 1092 C CA . LYS A 1 141 ? -18.461 -0.849 18.298 1.00 98.25 141 LYS A CA 1
ATOM 1093 C C . LYS A 1 141 ? -19.260 -1.147 17.032 1.00 98.25 141 LYS A C 1
ATOM 1095 O O . LYS A 1 141 ? -19.809 -2.231 16.891 1.00 98.25 141 LYS A O 1
ATOM 1100 N N . GLU A 1 142 ? -19.316 -0.160 16.153 1.00 98.06 142 GLU A N 1
ATOM 1101 C CA . GLU A 1 142 ? -20.175 -0.100 14.979 1.00 98.06 142 GLU A CA 1
ATOM 1102 C C . GLU A 1 142 ? -19.451 -0.494 13.683 1.00 98.06 142 GLU A C 1
ATOM 1104 O O . GLU A 1 142 ? -20.100 -0.725 12.665 1.00 98.06 142 GLU A O 1
ATOM 1109 N N . CYS A 1 143 ? -18.116 -0.552 13.708 1.00 98.75 143 CYS A N 1
ATOM 1110 C CA . CYS A 1 143 ? -17.282 -0.883 12.558 1.00 98.75 143 CYS A CA 1
ATOM 1111 C C . CYS A 1 143 ? -16.783 -2.328 12.603 1.00 98.75 143 CYS A C 1
ATOM 1113 O O . CYS A 1 143 ? -16.535 -2.908 13.660 1.00 98.75 143 CYS A O 1
ATOM 1115 N N . ASP A 1 144 ? -16.565 -2.891 11.421 1.00 98.88 144 ASP A N 1
ATOM 1116 C CA . ASP A 1 144 ? -15.976 -4.211 11.228 1.00 98.88 144 ASP A CA 1
ATOM 1117 C C . ASP A 1 144 ? -14.456 -4.172 11.195 1.00 98.88 144 ASP A C 1
ATOM 1119 O O . ASP A 1 144 ? -13.793 -5.126 11.611 1.00 98.88 144 ASP A O 1
ATOM 1123 N N . ILE A 1 145 ? -13.923 -3.076 10.658 1.00 98.94 145 ILE A N 1
ATOM 1124 C CA . ILE A 1 145 ? -12.510 -2.897 10.363 1.00 98.94 145 ILE A CA 1
ATOM 1125 C C . ILE A 1 145 ? -12.058 -1.546 10.913 1.00 98.94 145 ILE A C 1
ATOM 1127 O O . ILE A 1 145 ? -12.750 -0.544 10.745 1.00 98.94 145 ILE A O 1
ATOM 1131 N N . LEU A 1 146 ? -10.877 -1.509 11.524 1.00 98.94 146 LEU A N 1
ATOM 1132 C CA . LEU A 1 146 ? -10.142 -0.282 11.825 1.00 98.94 146 LEU A CA 1
ATOM 1133 C C . LEU A 1 146 ? -8.797 -0.343 11.104 1.00 98.94 146 LEU A C 1
ATOM 1135 O O . LEU A 1 146 ? -8.077 -1.325 11.263 1.00 98.94 146 LEU A O 1
ATOM 1139 N N . VAL A 1 147 ? -8.460 0.689 10.329 1.00 98.94 147 VAL A N 1
ATOM 1140 C CA . VAL A 1 147 ? -7.148 0.814 9.673 1.00 98.94 147 VAL A CA 1
ATOM 1141 C C . VAL A 1 147 ? -6.414 2.034 10.209 1.00 98.94 147 VAL A C 1
ATOM 1143 O O . VAL A 1 147 ? -6.970 3.131 10.248 1.00 98.94 147 VAL A O 1
ATOM 1146 N N . GLU A 1 148 ? -5.158 1.856 10.602 1.00 98.75 148 GLU A N 1
ATOM 1147 C CA . GLU A 1 148 ? -4.306 2.929 11.108 1.00 98.75 148 GLU A CA 1
ATOM 1148 C C . GLU A 1 148 ? -2.840 2.743 10.701 1.00 98.75 148 GLU A C 1
ATOM 1150 O O . GLU A 1 148 ? -2.415 1.648 10.337 1.00 98.75 148 GLU A O 1
ATOM 1155 N N . ASN A 1 149 ? -2.073 3.834 10.718 1.00 98.38 149 ASN A N 1
ATOM 1156 C CA . ASN A 1 149 ? -0.655 3.833 10.357 1.00 98.38 149 ASN A CA 1
ATOM 1157 C C . ASN A 1 149 ? 0.202 4.719 11.273 1.00 98.38 149 ASN A C 1
ATOM 1159 O O . ASN A 1 149 ? 1.072 5.469 10.820 1.00 98.38 149 ASN A O 1
ATOM 1163 N N . TYR A 1 150 ? -0.080 4.699 12.575 1.00 97.06 150 TYR A N 1
ATOM 1164 C CA . TYR A 1 150 ? 0.729 5.403 13.564 1.00 97.06 150 TYR A CA 1
ATOM 1165 C C . TYR A 1 150 ? 1.941 4.563 13.974 1.00 97.06 150 TYR A C 1
ATOM 1167 O O . TYR A 1 150 ? 1.954 3.343 13.842 1.00 97.06 150 TYR A O 1
ATOM 1175 N N . ILE A 1 151 ? 2.974 5.225 14.507 1.00 96.31 151 ILE A N 1
ATOM 1176 C CA . ILE A 1 151 ? 4.150 4.528 15.047 1.00 96.31 151 ILE A CA 1
ATOM 1177 C C . ILE A 1 151 ? 3.681 3.536 16.130 1.00 96.31 151 ILE A C 1
ATOM 1179 O O . ILE A 1 151 ? 2.888 3.948 16.992 1.00 96.31 151 ILE A O 1
ATOM 1183 N N . PRO A 1 152 ? 4.163 2.278 16.127 1.00 97.25 152 PRO A N 1
ATOM 1184 C CA . PRO A 1 152 ? 3.830 1.259 17.118 1.00 97.25 152 PRO A CA 1
ATOM 1185 C C . PRO A 1 152 ? 3.736 1.781 18.554 1.00 97.25 152 PRO A C 1
ATOM 1187 O O . PRO A 1 152 ? 4.653 2.416 19.074 1.00 97.25 152 PRO A O 1
ATOM 1190 N N . GLY A 1 153 ? 2.594 1.531 19.200 1.00 95.31 153 GLY A N 1
ATOM 1191 C CA . GLY A 1 153 ? 2.301 1.969 20.571 1.00 95.31 153 GLY A CA 1
ATOM 1192 C C . GLY A 1 153 ? 1.762 3.401 20.717 1.00 95.31 153 GLY A C 1
ATOM 1193 O O . GLY A 1 153 ? 1.242 3.743 21.781 1.00 95.31 153 GLY A O 1
ATOM 1194 N N . SER A 1 154 ? 1.786 4.232 19.668 1.00 95.19 154 SER A N 1
ATOM 1195 C CA . SER A 1 154 ? 1.354 5.642 19.745 1.00 95.19 154 SER A CA 1
ATOM 1196 C C . SER A 1 154 ? -0.107 5.825 20.157 1.00 95.19 154 SER A C 1
ATOM 1198 O O . SER A 1 154 ? -0.445 6.807 20.822 1.00 95.19 154 SER A O 1
ATOM 1200 N N . LEU A 1 155 ? -0.976 4.886 19.774 1.00 96.56 155 LEU A N 1
ATOM 1201 C CA . LEU A 1 155 ? -2.407 4.930 20.077 1.00 96.56 155 LEU A CA 1
ATOM 1202 C C . LEU A 1 155 ? -2.761 4.414 21.479 1.00 96.56 155 LEU A C 1
ATOM 1204 O O . LEU A 1 155 ? -3.870 4.666 21.956 1.00 96.56 155 LEU A O 1
ATOM 1208 N N . LYS A 1 156 ? -1.815 3.783 22.190 1.00 96.69 156 LYS A N 1
ATOM 1209 C CA . LYS A 1 156 ? -2.055 3.202 23.520 1.00 96.69 156 LYS A CA 1
ATOM 1210 C C . LYS A 1 156 ? -2.457 4.249 24.556 1.00 96.69 156 LYS A C 1
ATOM 1212 O O . LYS A 1 156 ? -3.412 4.059 25.303 1.00 96.69 156 LYS A O 1
ATOM 1217 N N . LYS A 1 157 ? -1.801 5.416 24.549 1.00 95.25 157 LYS A N 1
ATOM 1218 C CA . LYS A 1 157 ? -2.161 6.547 25.431 1.00 95.25 157 LYS A CA 1
ATOM 1219 C C . LYS A 1 157 ? -3.573 7.095 25.187 1.00 95.25 157 LYS A C 1
ATOM 1221 O O . LYS A 1 157 ? -4.131 7.734 26.071 1.00 95.25 157 LYS A O 1
ATOM 1226 N N . TYR A 1 158 ? -4.146 6.837 24.012 1.00 96.06 158 TYR A N 1
ATOM 1227 C CA . TYR A 1 158 ? -5.502 7.245 23.646 1.00 96.06 158 TYR A CA 1
ATOM 1228 C C . TYR A 1 158 ? -6.516 6.107 23.779 1.00 96.06 158 TYR A C 1
ATOM 1230 O O . TYR A 1 158 ? -7.670 6.300 23.411 1.00 96.06 158 TYR A O 1
ATOM 1238 N N . LYS A 1 159 ? -6.114 4.935 24.302 1.00 96.94 159 LYS A N 1
ATOM 1239 C CA . LYS A 1 159 ? -6.978 3.750 24.414 1.00 96.94 159 LYS A CA 1
ATOM 1240 C C . LYS A 1 159 ? -7.545 3.312 23.057 1.00 96.94 159 LYS A C 1
ATOM 1242 O O . LYS A 1 159 ? -8.703 2.908 22.967 1.00 96.94 159 LYS A O 1
ATOM 1247 N N . MET A 1 160 ? -6.737 3.454 22.007 1.00 98.06 160 MET A N 1
ATOM 1248 C CA . MET A 1 160 ? -7.085 3.115 20.623 1.00 98.06 160 MET A CA 1
ATOM 1249 C C . MET A 1 160 ? -6.163 2.042 20.027 1.00 98.06 160 MET A C 1
ATOM 1251 O O . MET A 1 160 ? -6.260 1.763 18.842 1.00 98.06 160 MET A O 1
ATOM 1255 N N . ASP A 1 161 ? -5.273 1.448 20.825 1.00 98.12 161 ASP A N 1
ATOM 1256 C CA . ASP A 1 161 ? -4.489 0.272 20.440 1.00 98.12 161 ASP A CA 1
ATOM 1257 C C . ASP A 1 161 ? -5.353 -0.998 20.373 1.00 98.12 161 ASP A C 1
ATOM 1259 O O . ASP A 1 161 ? -6.420 -1.064 20.993 1.00 98.12 161 ASP A O 1
ATOM 1263 N N . TYR A 1 162 ? -4.871 -2.013 19.646 1.00 98.62 162 TYR A N 1
ATOM 1264 C CA . TYR A 1 162 ? -5.608 -3.253 19.384 1.00 98.62 162 TYR A CA 1
ATOM 1265 C C . TYR A 1 162 ? -6.141 -3.926 20.654 1.00 98.62 162 TYR A C 1
ATOM 1267 O O . TYR A 1 162 ? -7.331 -4.239 20.710 1.00 98.62 162 TYR A O 1
ATOM 1275 N N . ASP A 1 163 ? -5.302 -4.115 21.677 1.00 98.31 163 ASP A N 1
ATOM 1276 C CA . ASP A 1 163 ? -5.701 -4.809 22.908 1.00 98.31 163 ASP A CA 1
ATOM 1277 C C . ASP A 1 163 ? -6.854 -4.087 23.606 1.00 98.31 163 ASP A C 1
ATOM 1279 O O . ASP A 1 163 ? -7.805 -4.723 24.069 1.00 98.31 163 ASP A O 1
ATOM 1283 N N . THR A 1 164 ? -6.818 -2.753 23.617 1.00 98.12 164 THR A N 1
ATOM 1284 C CA . THR A 1 164 ? -7.890 -1.943 24.192 1.00 98.12 164 THR A CA 1
ATOM 1285 C C . THR A 1 164 ? -9.186 -2.048 23.387 1.00 98.12 164 THR A C 1
ATOM 1287 O O . THR A 1 164 ? -10.249 -2.328 23.949 1.00 98.12 164 THR A O 1
ATOM 1290 N N . VAL A 1 165 ? -9.137 -1.841 22.067 1.00 98.25 165 VAL A N 1
ATOM 1291 C CA . VAL A 1 165 ? -10.363 -1.788 21.248 1.00 98.25 165 VAL A CA 1
ATOM 1292 C C . VAL A 1 165 ? -10.960 -3.168 20.969 1.00 98.25 165 VAL A C 1
ATOM 1294 O O . VAL A 1 165 ? -12.168 -3.277 20.768 1.00 98.25 165 VAL A O 1
ATOM 1297 N N . LYS A 1 166 ? -10.166 -4.240 21.048 1.00 98.12 166 LYS A N 1
ATOM 1298 C CA . LYS A 1 166 ? -10.646 -5.626 20.972 1.00 98.12 166 LYS A CA 1
ATOM 1299 C C . LYS A 1 166 ? -11.609 -5.971 22.108 1.00 98.12 166 LYS A C 1
ATOM 1301 O O . LYS A 1 166 ? -12.541 -6.741 21.896 1.00 98.12 166 LYS A O 1
ATOM 1306 N N . VAL A 1 167 ? -11.416 -5.409 23.304 1.00 98.31 167 VAL A N 1
ATOM 1307 C CA . VAL A 1 167 ? -12.362 -5.588 24.423 1.00 98.31 167 VAL A CA 1
ATOM 1308 C C . VAL A 1 167 ? -13.706 -4.928 24.104 1.00 98.31 167 VAL A C 1
ATOM 1310 O O . VAL A 1 167 ? -14.755 -5.458 24.458 1.00 98.31 167 VAL A O 1
ATOM 1313 N N . ILE A 1 168 ? -13.678 -3.795 23.397 1.00 98.19 168 ILE A N 1
ATOM 1314 C CA . ILE A 1 168 ? -14.874 -3.058 22.973 1.00 98.19 168 ILE A CA 1
ATOM 1315 C C . ILE A 1 168 ? -15.607 -3.809 21.853 1.00 98.19 168 ILE A C 1
ATOM 1317 O O . ILE A 1 168 ? -16.833 -3.906 21.880 1.00 98.19 168 ILE A O 1
ATOM 1321 N N . ASN A 1 169 ? -14.864 -4.340 20.880 1.00 98.56 169 ASN A N 1
ATOM 1322 C CA . ASN A 1 169 ? -15.397 -5.106 19.761 1.00 98.56 169 ASN A CA 1
ATOM 1323 C C . ASN A 1 169 ? -14.506 -6.334 19.464 1.00 98.56 169 ASN A C 1
ATOM 1325 O O . ASN A 1 169 ? -13.555 -6.242 18.684 1.00 98.56 169 ASN A O 1
ATOM 1329 N N . PRO A 1 170 ? -14.834 -7.519 20.018 1.00 98.38 170 PRO A N 1
ATOM 1330 C CA . PRO A 1 170 ? -14.069 -8.750 19.788 1.00 98.38 170 PRO A CA 1
ATOM 1331 C C . PRO A 1 170 ? -14.103 -9.264 18.339 1.00 98.38 170 PRO A C 1
ATOM 1333 O O . PRO A 1 170 ? -13.344 -10.171 17.988 1.00 98.38 170 PRO A O 1
ATOM 1336 N N . LYS A 1 171 ? -14.997 -8.717 17.503 1.00 98.50 171 LYS A N 1
ATOM 1337 C CA . LYS A 1 171 ? -15.149 -9.041 16.076 1.00 98.50 171 LYS A CA 1
ATOM 1338 C C . LYS A 1 171 ? -14.349 -8.101 15.165 1.00 98.50 171 LYS A C 1
ATOM 1340 O O . LYS A 1 171 ? -14.349 -8.312 13.951 1.00 98.50 171 LYS A O 1
ATOM 1345 N N . LEU A 1 172 ? -13.693 -7.082 15.723 1.00 98.81 172 LEU A N 1
ATOM 1346 C CA . LEU A 1 172 ? -12.966 -6.067 14.966 1.00 98.81 172 LEU A CA 1
ATOM 1347 C C . LEU A 1 172 ? -11.726 -6.655 14.288 1.00 98.81 172 LEU A C 1
ATOM 1349 O O . LEU A 1 172 ? -10.871 -7.265 14.935 1.00 98.81 172 LEU A O 1
ATOM 1353 N N . ILE A 1 173 ? -11.605 -6.421 12.986 1.00 98.94 173 ILE A N 1
ATOM 1354 C CA . ILE A 1 173 ? -10.351 -6.599 12.258 1.00 98.94 173 ILE A CA 1
ATOM 1355 C C . ILE A 1 173 ? -9.577 -5.292 12.384 1.00 98.94 173 ILE A C 1
ATOM 1357 O O . ILE A 1 173 ? -9.992 -4.257 11.872 1.00 98.94 173 ILE A O 1
ATOM 1361 N N . TYR A 1 174 ? -8.464 -5.327 13.099 1.00 98.94 174 TYR A N 1
ATOM 1362 C CA . TYR A 1 174 ? -7.614 -4.161 13.291 1.00 98.94 174 TYR A CA 1
ATOM 1363 C C . TYR A 1 174 ? -6.409 -4.305 12.372 1.00 98.94 174 TYR A C 1
ATOM 1365 O O . TYR A 1 174 ? -5.708 -5.304 12.467 1.00 98.94 174 TYR A O 1
ATOM 1373 N N . ALA A 1 175 ? -6.156 -3.340 11.497 1.00 98.94 175 ALA A N 1
ATOM 1374 C CA . ALA A 1 175 ? -5.010 -3.343 10.600 1.00 98.94 175 ALA A CA 1
ATOM 1375 C C . ALA A 1 175 ? -4.083 -2.168 10.915 1.00 98.94 175 ALA A C 1
ATOM 1377 O O . ALA A 1 175 ? -4.465 -1.005 10.779 1.00 98.94 175 ALA A O 1
ATOM 1378 N N . SER A 1 176 ? -2.859 -2.498 11.315 1.00 98.88 176 SER A N 1
ATOM 1379 C CA . SER A 1 176 ? -1.751 -1.558 11.443 1.00 98.88 176 SER A CA 1
ATOM 1380 C C . SER A 1 176 ? -0.907 -1.607 10.181 1.00 98.88 176 SER A C 1
ATOM 1382 O O . SER A 1 176 ? -0.526 -2.692 9.750 1.00 98.88 176 SER A O 1
ATOM 1384 N N . ILE A 1 177 ? -0.585 -0.445 9.616 1.00 98.81 177 ILE A N 1
ATOM 1385 C CA . ILE A 1 177 ? 0.342 -0.322 8.489 1.00 98.81 177 ILE A CA 1
ATOM 1386 C C . ILE A 1 177 ? 1.514 0.555 8.916 1.00 98.81 177 ILE A C 1
ATOM 1388 O O . ILE A 1 177 ? 1.343 1.748 9.145 1.00 98.81 177 ILE A O 1
ATOM 1392 N N . THR A 1 178 ? 2.711 -0.010 9.033 1.00 98.56 178 THR A N 1
ATOM 1393 C CA . THR A 1 178 ? 3.884 0.714 9.555 1.00 98.56 178 THR A CA 1
ATOM 1394 C C . THR A 1 178 ? 5.107 0.566 8.655 1.00 98.56 178 THR A C 1
ATOM 1396 O O . THR A 1 178 ? 5.121 -0.245 7.737 1.00 98.56 178 THR A O 1
ATOM 1399 N N . GLY A 1 179 ? 6.158 1.354 8.897 1.00 98.19 179 GLY A N 1
ATOM 1400 C CA . GLY A 1 179 ? 7.412 1.250 8.141 1.00 98.19 179 GLY A CA 1
ATOM 1401 C C . GLY A 1 179 ? 8.053 -0.135 8.222 1.00 98.19 179 GLY A C 1
ATOM 1402 O O . GLY A 1 179 ? 8.399 -0.722 7.201 1.00 98.19 179 GLY A O 1
ATOM 1403 N N . TYR A 1 180 ? 8.170 -0.649 9.448 1.00 98.25 180 TYR A N 1
ATOM 1404 C CA . TYR A 1 180 ? 9.016 -1.799 9.781 1.00 98.25 180 TYR A CA 1
ATOM 1405 C C . TYR A 1 180 ? 8.331 -2.838 10.686 1.00 98.25 180 TYR A C 1
ATOM 1407 O O . TYR A 1 180 ? 9.005 -3.691 11.254 1.00 98.25 180 TYR A O 1
ATOM 1415 N N . GLY A 1 181 ? 7.008 -2.755 10.854 1.00 98.00 181 GLY A N 1
ATOM 1416 C CA . GLY A 1 181 ? 6.214 -3.691 11.655 1.00 98.00 181 GLY A CA 1
ATOM 1417 C C . GLY A 1 181 ? 6.063 -3.274 13.116 1.00 98.00 181 GLY A C 1
ATOM 1418 O O . GLY A 1 181 ? 6.741 -2.372 13.615 1.00 98.00 181 GLY A O 1
ATOM 1419 N N . GLN A 1 182 ? 5.167 -3.955 13.829 1.00 97.75 182 GLN A N 1
ATOM 1420 C CA . GLN A 1 182 ? 4.956 -3.769 15.271 1.00 97.75 182 GLN A CA 1
ATOM 1421 C C . GLN A 1 182 ? 6.060 -4.429 16.115 1.00 97.75 182 GLN A C 1
ATOM 1423 O O . GLN A 1 182 ? 6.125 -4.219 17.327 1.00 97.75 182 GLN A O 1
ATOM 1428 N N . THR A 1 183 ? 6.931 -5.233 15.495 1.00 97.06 183 THR A N 1
ATOM 1429 C CA . THR A 1 183 ? 7.975 -6.020 16.165 1.00 97.06 183 THR A CA 1
ATOM 1430 C C . THR A 1 183 ? 9.360 -5.781 15.557 1.00 97.06 183 THR A C 1
ATOM 1432 O O . THR A 1 183 ? 9.518 -5.074 14.565 1.00 97.06 183 THR A O 1
ATOM 1435 N N . GLY A 1 184 ? 10.398 -6.339 16.182 1.00 96.75 184 GLY A N 1
ATOM 1436 C CA . GLY A 1 184 ? 11.768 -6.222 15.692 1.00 96.75 184 GLY A CA 1
ATOM 1437 C C . GLY A 1 184 ? 12.451 -4.884 16.021 1.00 96.75 184 GLY A C 1
ATOM 1438 O O . GLY A 1 184 ? 11.844 -3.966 16.588 1.00 96.75 184 GLY A O 1
ATOM 1439 N N . PRO A 1 185 ? 13.750 -4.769 15.691 1.00 96.69 185 PRO A N 1
ATOM 1440 C CA . PRO A 1 185 ? 14.607 -3.672 16.145 1.00 96.69 185 PRO A CA 1
ATOM 1441 C C . PRO A 1 185 ? 14.261 -2.313 15.521 1.00 96.69 185 PRO A C 1
ATOM 1443 O O . PRO A 1 185 ? 14.673 -1.280 16.047 1.00 96.69 185 PRO A O 1
ATOM 1446 N N . TYR A 1 186 ? 13.529 -2.295 14.403 1.00 96.88 186 TYR A N 1
ATOM 1447 C CA . TYR A 1 186 ? 13.175 -1.072 13.675 1.00 96.88 186 TYR A CA 1
ATOM 1448 C C . TYR A 1 186 ? 11.720 -0.636 13.876 1.00 96.88 186 TYR A C 1
ATOM 1450 O O . TYR A 1 186 ? 11.337 0.400 13.342 1.00 96.88 186 TYR A O 1
ATOM 1458 N N . SER A 1 187 ? 10.940 -1.343 14.702 1.00 97.06 187 SER A N 1
ATOM 1459 C CA . SER A 1 187 ? 9.518 -1.046 14.960 1.00 97.06 187 SER A CA 1
ATOM 1460 C C . SER A 1 187 ? 9.237 0.409 15.360 1.00 97.06 187 SER A C 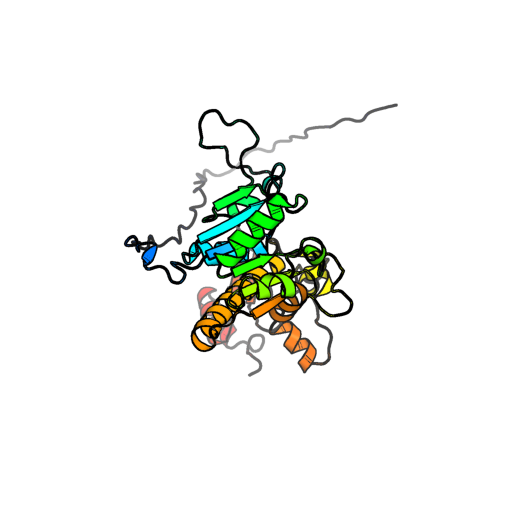1
ATOM 1462 O O . SER A 1 187 ? 8.216 0.975 14.993 1.00 97.06 187 SER A O 1
ATOM 1464 N N . GLN A 1 188 ? 10.155 1.061 16.077 1.00 96.94 188 GLN A N 1
ATOM 1465 C CA . GLN A 1 188 ? 9.994 2.455 16.518 1.00 96.94 188 GLN A CA 1
ATOM 1466 C C . GLN A 1 188 ? 10.478 3.502 15.496 1.00 96.94 188 GLN A C 1
ATOM 1468 O O . GLN A 1 188 ? 10.422 4.702 15.769 1.00 96.94 188 GLN A O 1
ATOM 1473 N N . ARG A 1 189 ? 10.972 3.087 14.322 1.00 95.50 189 ARG A N 1
ATOM 1474 C CA . ARG A 1 189 ? 11.401 4.012 13.265 1.00 95.50 189 ARG A CA 1
ATOM 1475 C C . ARG A 1 189 ? 10.204 4.475 12.441 1.00 95.50 189 ARG A C 1
ATOM 1477 O O . ARG A 1 189 ? 9.344 3.684 12.061 1.00 95.50 189 ARG A O 1
ATOM 1484 N N . ALA A 1 190 ? 10.185 5.762 12.106 1.00 92.50 190 ALA A N 1
ATOM 1485 C CA . ALA A 1 190 ? 9.310 6.245 11.046 1.00 92.50 190 ALA A CA 1
ATOM 1486 C C . ALA A 1 190 ? 9.782 5.650 9.711 1.00 92.50 190 ALA A C 1
ATOM 1488 O O . ALA A 1 190 ? 10.972 5.703 9.410 1.00 92.50 190 ALA A O 1
ATOM 1489 N N . GLY A 1 191 ? 8.860 5.096 8.925 1.00 91.12 191 GLY A N 1
ATOM 1490 C CA . GLY A 1 191 ? 9.151 4.589 7.587 1.00 91.12 191 GLY A CA 1
ATOM 1491 C C . GLY A 1 191 ? 8.279 5.289 6.561 1.00 91.12 191 GLY A C 1
ATOM 1492 O O . GLY A 1 191 ? 7.055 5.237 6.650 1.00 91.12 191 GLY A O 1
ATOM 1493 N N . TYR A 1 192 ? 8.926 5.945 5.605 1.00 94.44 192 TYR A N 1
ATOM 1494 C CA . TYR A 1 192 ? 8.299 6.423 4.377 1.00 94.44 192 TYR A CA 1
ATOM 1495 C C . TYR A 1 192 ? 8.734 5.528 3.222 1.00 94.44 192 TYR A C 1
ATOM 1497 O O . TYR A 1 192 ? 9.845 4.997 3.248 1.00 94.44 192 TYR A O 1
ATOM 1505 N N . ASP A 1 193 ? 7.891 5.426 2.196 1.00 97.19 193 ASP A N 1
ATOM 1506 C CA . ASP A 1 193 ? 8.127 4.630 0.987 1.00 97.19 193 ASP A CA 1
ATOM 1507 C C . ASP A 1 193 ? 9.568 4.729 0.464 1.00 97.19 193 ASP A C 1
ATOM 1509 O O . ASP A 1 193 ? 10.254 3.717 0.408 1.00 97.19 193 ASP A O 1
ATOM 1513 N N . VAL A 1 194 ? 10.079 5.940 0.218 1.00 95.94 194 VAL A N 1
ATOM 1514 C CA . VAL A 1 194 ? 11.434 6.138 -0.333 1.00 95.94 194 VAL A CA 1
ATOM 1515 C C . VAL A 1 194 ? 12.560 5.615 0.572 1.00 95.94 194 VAL A C 1
ATOM 1517 O O . VAL A 1 194 ? 13.603 5.196 0.074 1.00 95.94 194 VAL A O 1
ATOM 1520 N N . MET A 1 195 ? 12.372 5.637 1.897 1.00 96.38 195 MET A N 1
ATOM 1521 C CA . MET A 1 195 ? 13.366 5.124 2.848 1.00 96.38 195 MET A CA 1
ATOM 1522 C C . MET A 1 195 ? 13.398 3.599 2.789 1.00 96.38 195 MET A C 1
ATOM 1524 O O . MET A 1 195 ? 14.459 3.003 2.639 1.00 96.38 195 MET A O 1
ATOM 1528 N N . VAL A 1 196 ? 12.220 2.975 2.827 1.00 97.44 196 VAL A N 1
ATOM 1529 C CA . VAL A 1 196 ? 12.090 1.518 2.745 1.00 97.44 196 VAL A CA 1
ATOM 1530 C C . VAL A 1 196 ? 12.527 1.007 1.373 1.00 97.44 196 VAL A C 1
ATOM 1532 O O . VAL A 1 196 ? 13.208 -0.009 1.278 1.00 97.44 196 VAL A O 1
ATOM 1535 N N . GLU A 1 197 ? 12.209 1.734 0.304 1.00 96.75 197 GLU A N 1
ATOM 1536 C CA . GLU A 1 197 ? 12.652 1.428 -1.053 1.00 96.75 197 GLU A CA 1
ATOM 1537 C C . GLU A 1 197 ? 14.185 1.361 -1.151 1.00 96.75 197 GLU A C 1
ATOM 1539 O O . GLU A 1 197 ? 14.726 0.435 -1.767 1.00 96.75 197 GLU A O 1
ATOM 1544 N N . ALA A 1 198 ? 14.874 2.319 -0.520 1.00 95.94 198 ALA A N 1
ATOM 1545 C CA . ALA A 1 198 ? 16.330 2.379 -0.466 1.00 95.94 198 ALA A CA 1
ATOM 1546 C C . ALA A 1 198 ? 16.928 1.244 0.375 1.00 95.94 198 ALA A C 1
ATOM 1548 O O . ALA A 1 198 ? 17.904 0.619 -0.037 1.00 95.94 198 ALA A O 1
ATOM 1549 N N . GLU A 1 199 ? 16.346 0.975 1.543 1.00 96.50 199 GLU A N 1
ATOM 1550 C CA . GLU A 1 199 ? 16.880 0.008 2.506 1.00 96.50 199 GLU A CA 1
ATOM 1551 C C . GLU A 1 199 ? 16.635 -1.446 2.099 1.00 96.50 199 GLU A C 1
ATOM 1553 O O . GLU A 1 199 ? 17.477 -2.302 2.362 1.00 96.50 199 GLU A O 1
ATOM 1558 N N . MET A 1 200 ? 15.509 -1.729 1.443 1.00 96.50 200 MET A N 1
ATOM 1559 C CA . MET A 1 200 ? 15.072 -3.100 1.173 1.00 96.50 200 MET A CA 1
ATOM 1560 C C . MET A 1 200 ? 15.396 -3.564 -0.258 1.00 96.50 200 MET A C 1
ATOM 1562 O O . MET A 1 200 ? 14.997 -4.645 -0.659 1.00 96.50 200 MET A O 1
ATOM 1566 N N . GLY A 1 201 ? 16.114 -2.771 -1.066 1.00 94.94 201 GLY A N 1
ATOM 1567 C CA . GLY A 1 201 ? 16.739 -3.239 -2.318 1.00 94.94 201 GLY A CA 1
ATOM 1568 C C . GLY A 1 201 ? 16.044 -2.886 -3.641 1.00 94.94 201 GLY A C 1
ATOM 1569 O O . GLY A 1 201 ? 16.636 -3.081 -4.699 1.00 94.94 201 GLY A O 1
ATOM 1570 N N . LEU A 1 202 ? 14.852 -2.289 -3.635 1.00 96.62 202 LEU A N 1
ATOM 1571 C CA . LEU A 1 202 ? 14.144 -1.902 -4.860 1.00 96.62 202 LEU A CA 1
ATOM 1572 C C . LEU A 1 202 ? 14.856 -0.739 -5.559 1.00 96.62 202 LEU A C 1
ATOM 1574 O O . LEU A 1 202 ? 15.028 -0.755 -6.777 1.00 96.62 202 LEU A O 1
ATOM 1578 N N . MET A 1 203 ? 15.379 0.221 -4.794 1.00 96.56 203 MET A N 1
ATOM 1579 C CA . MET A 1 203 ? 16.186 1.301 -5.365 1.00 96.56 203 MET A CA 1
ATOM 1580 C C . MET A 1 203 ? 17.495 0.771 -5.969 1.00 96.56 203 MET A C 1
ATOM 1582 O O . MET A 1 203 ? 17.959 1.273 -6.990 1.00 96.56 203 MET A O 1
ATOM 1586 N N . HIS A 1 204 ? 18.083 -0.275 -5.374 1.00 94.81 204 HIS A N 1
ATOM 1587 C CA . HIS A 1 204 ? 19.326 -0.884 -5.859 1.00 94.81 204 HIS A CA 1
ATOM 1588 C C . HIS A 1 204 ? 19.185 -1.433 -7.283 1.00 94.81 204 HIS A C 1
ATOM 1590 O O . HIS A 1 204 ? 20.112 -1.267 -8.078 1.00 94.81 204 HIS A O 1
ATOM 1596 N N . ILE A 1 205 ? 18.028 -2.013 -7.610 1.00 95.12 205 ILE A N 1
ATOM 1597 C CA . ILE A 1 205 ? 17.736 -2.632 -8.912 1.00 95.12 205 ILE A CA 1
ATOM 1598 C C . ILE A 1 205 ? 17.068 -1.676 -9.915 1.00 95.12 205 ILE A C 1
ATOM 1600 O O . ILE A 1 205 ? 16.913 -2.024 -11.085 1.00 95.12 205 ILE A O 1
ATOM 1604 N N . THR A 1 206 ? 16.709 -0.459 -9.497 1.00 96.44 206 THR A N 1
ATOM 1605 C CA . THR A 1 206 ? 15.961 0.502 -10.324 1.00 96.44 206 THR A CA 1
ATOM 1606 C C . THR A 1 206 ? 16.867 1.601 -10.886 1.00 96.44 206 THR A C 1
ATOM 1608 O O . THR A 1 206 ? 17.557 2.303 -10.148 1.00 96.44 206 THR A O 1
ATOM 1611 N N . GLY A 1 207 ? 16.873 1.755 -12.215 1.00 95.81 207 GLY A N 1
ATOM 1612 C CA . GLY A 1 207 ? 17.643 2.772 -12.947 1.00 95.81 207 GLY A CA 1
ATOM 1613 C C . GLY A 1 207 ? 18.459 2.200 -14.108 1.00 95.81 207 GLY A C 1
ATOM 1614 O O . GLY A 1 207 ? 18.305 1.036 -14.472 1.00 95.81 207 GLY A O 1
ATOM 1615 N N . SER A 1 208 ? 19.322 3.018 -14.715 1.00 95.19 208 SER A N 1
ATOM 1616 C CA . SER A 1 208 ? 20.231 2.580 -15.785 1.00 95.19 208 SER A CA 1
ATOM 1617 C C . SER A 1 208 ? 21.400 1.748 -15.236 1.00 95.19 208 SER A C 1
ATOM 1619 O O . SER A 1 208 ? 21.796 1.926 -14.083 1.00 95.19 208 SER A O 1
ATOM 1621 N N . ARG A 1 209 ? 21.958 0.851 -16.069 1.00 91.69 209 ARG A N 1
ATOM 1622 C CA . ARG A 1 209 ? 23.006 -0.128 -15.700 1.00 91.69 209 ARG A CA 1
ATOM 1623 C C . ARG A 1 209 ? 24.157 0.496 -14.906 1.00 91.69 209 ARG A C 1
ATOM 1625 O O . ARG A 1 209 ? 24.440 0.055 -13.798 1.00 91.69 209 ARG A O 1
ATOM 1632 N N . ASP A 1 210 ? 24.730 1.568 -15.443 1.00 91.62 210 ASP A N 1
ATOM 1633 C CA . ASP A 1 210 ? 25.890 2.262 -14.864 1.00 91.62 210 ASP A CA 1
ATOM 1634 C C . ASP A 1 210 ? 25.516 3.598 -14.197 1.00 91.62 210 ASP A C 1
ATOM 1636 O O . ASP A 1 210 ? 26.380 4.384 -13.810 1.00 91.62 210 ASP A O 1
ATOM 1640 N N . GLY A 1 211 ? 24.216 3.885 -14.071 1.00 93.75 211 GLY A N 1
ATOM 1641 C CA . GLY A 1 211 ? 23.720 5.087 -13.407 1.00 93.75 211 GLY A CA 1
ATOM 1642 C C . GLY A 1 211 ? 23.630 4.932 -11.889 1.00 93.75 211 GLY A C 1
ATOM 1643 O O . GLY A 1 211 ? 23.720 3.812 -11.372 1.00 93.75 211 GLY A O 1
ATOM 1644 N N . PRO A 1 212 ? 23.414 6.037 -11.154 1.00 95.06 212 PRO A N 1
ATOM 1645 C CA . PRO A 1 212 ? 23.079 5.959 -9.737 1.00 95.06 212 PRO A CA 1
ATOM 1646 C C . PRO A 1 212 ? 21.731 5.236 -9.530 1.00 95.06 212 PRO A C 1
ATOM 1648 O O . PRO A 1 212 ? 20.887 5.253 -10.431 1.00 95.06 212 PRO A O 1
ATOM 1651 N N . PRO A 1 213 ? 21.500 4.627 -8.350 1.00 94.19 213 PRO A N 1
ATOM 1652 C CA . PRO A 1 213 ? 20.176 4.165 -7.943 1.00 94.19 213 PRO A CA 1
ATOM 1653 C C . PRO A 1 213 ? 19.145 5.289 -8.054 1.00 94.19 213 PRO A C 1
ATOM 1655 O O . PRO A 1 213 ? 19.418 6.427 -7.661 1.00 94.19 213 PRO A O 1
ATOM 1658 N N . VAL A 1 214 ? 17.960 4.975 -8.570 1.00 96.19 214 VAL A N 1
ATOM 1659 C CA . VAL A 1 214 ? 16.840 5.919 -8.620 1.00 96.19 214 VAL A CA 1
ATOM 1660 C C . VAL A 1 214 ? 15.610 5.281 -8.009 1.00 96.19 214 VAL A C 1
ATOM 1662 O O . VAL A 1 214 ? 15.414 4.072 -8.110 1.00 96.19 214 VAL A O 1
ATOM 1665 N N . LYS A 1 215 ? 14.774 6.107 -7.384 1.00 95.50 215 LYS A N 1
ATOM 1666 C CA . LYS A 1 215 ? 13.487 5.639 -6.886 1.00 95.50 215 LYS A CA 1
ATOM 1667 C C . LYS A 1 215 ? 12.514 5.342 -8.028 1.00 95.50 215 LYS A C 1
ATOM 1669 O O . LYS A 1 215 ? 12.591 5.966 -9.093 1.00 95.50 215 LYS A O 1
ATOM 1674 N N . VAL A 1 216 ? 11.538 4.482 -7.779 1.00 96.38 216 VAL A N 1
ATOM 1675 C CA . VAL A 1 216 ? 10.391 4.281 -8.664 1.00 96.38 216 VAL A CA 1
ATOM 1676 C C . VAL A 1 216 ? 9.570 5.579 -8.762 1.00 96.38 216 VAL A C 1
ATOM 1678 O O . VAL A 1 216 ? 9.467 6.382 -7.829 1.00 96.38 216 VAL A O 1
ATOM 1681 N N . GLY A 1 217 ? 8.995 5.828 -9.944 1.00 94.94 217 GLY A N 1
ATOM 1682 C CA . GLY A 1 217 ? 8.279 7.075 -10.258 1.00 94.94 217 GLY A CA 1
ATOM 1683 C C . GLY A 1 217 ? 6.995 7.308 -9.448 1.00 94.94 217 GLY A C 1
ATOM 1684 O O . GLY A 1 217 ? 6.480 8.423 -9.418 1.00 94.94 217 GLY A O 1
ATOM 1685 N N . VAL A 1 218 ? 6.504 6.277 -8.763 1.00 95.50 218 VAL A N 1
ATOM 1686 C CA . VAL A 1 218 ? 5.388 6.313 -7.814 1.00 95.50 218 VAL A CA 1
ATOM 1687 C C . VAL A 1 218 ? 5.829 5.622 -6.527 1.00 95.50 218 VAL A C 1
ATOM 1689 O O . VAL A 1 218 ? 6.734 4.792 -6.569 1.00 95.50 218 VAL A O 1
ATOM 1692 N N . ALA A 1 219 ? 5.188 5.951 -5.406 1.00 97.00 219 ALA A N 1
ATOM 1693 C CA . ALA A 1 219 ? 5.425 5.311 -4.115 1.00 97.00 219 ALA A CA 1
ATOM 1694 C C . ALA A 1 219 ? 4.884 3.869 -4.109 1.00 97.00 219 ALA A C 1
ATOM 1696 O O . ALA A 1 219 ? 3.810 3.567 -3.587 1.00 97.00 219 ALA A O 1
ATOM 1697 N N . VAL A 1 220 ? 5.586 2.993 -4.824 1.00 97.19 220 VAL A N 1
ATOM 1698 C CA . VAL A 1 220 ? 5.149 1.630 -5.115 1.00 97.19 220 VAL A CA 1
ATOM 1699 C C . VAL A 1 220 ? 5.140 0.767 -3.863 1.00 97.19 220 VAL A C 1
ATOM 1701 O O . VAL A 1 220 ? 4.271 -0.088 -3.756 1.00 97.19 220 VAL A O 1
ATOM 1704 N N . THR A 1 221 ? 6.020 1.030 -2.895 1.00 97.94 221 THR A N 1
ATOM 1705 C CA . THR A 1 221 ? 6.042 0.305 -1.622 1.00 97.94 221 THR A CA 1
ATOM 1706 C C . THR A 1 221 ? 4.793 0.624 -0.810 1.00 97.94 221 THR A C 1
ATOM 1708 O O . THR A 1 221 ? 4.161 -0.282 -0.270 1.00 97.94 221 THR A O 1
ATOM 1711 N N . ASP A 1 222 ? 4.373 1.892 -0.766 1.00 98.56 222 ASP A N 1
ATOM 1712 C CA . ASP A 1 222 ? 3.098 2.276 -0.147 1.00 98.56 222 ASP A CA 1
ATOM 1713 C C . ASP A 1 222 ? 1.910 1.577 -0.838 1.00 98.56 222 ASP A C 1
ATOM 1715 O O . ASP A 1 222 ? 1.035 1.013 -0.175 1.00 98.56 222 ASP A O 1
ATOM 1719 N N . LEU A 1 223 ? 1.875 1.586 -2.177 1.00 98.50 223 LEU A N 1
ATOM 1720 C CA . LEU A 1 223 ? 0.781 0.991 -2.954 1.00 98.50 223 LEU A CA 1
ATOM 1721 C C . LEU A 1 223 ? 0.704 -0.532 -2.790 1.00 98.50 223 LEU A C 1
ATOM 1723 O O . LEU A 1 223 ? -0.389 -1.071 -2.597 1.00 98.50 223 LEU A O 1
ATOM 1727 N N . THR A 1 224 ? 1.837 -1.237 -2.845 1.00 98.12 224 THR A N 1
ATOM 1728 C CA . THR A 1 224 ? 1.875 -2.691 -2.641 1.00 98.12 224 THR A CA 1
ATOM 1729 C C . THR A 1 224 ? 1.512 -3.050 -1.209 1.00 98.12 224 THR A C 1
ATOM 1731 O O . THR A 1 224 ? 0.713 -3.962 -1.012 1.00 98.12 224 THR A O 1
ATOM 1734 N N . THR A 1 225 ? 1.980 -2.293 -0.215 1.00 98.81 225 THR A N 1
ATOM 1735 C CA . THR A 1 225 ? 1.590 -2.496 1.190 1.00 98.81 225 THR A CA 1
ATOM 1736 C C . THR A 1 225 ? 0.086 -2.304 1.385 1.00 98.81 225 THR A C 1
ATOM 1738 O O . THR A 1 225 ? -0.562 -3.108 2.059 1.00 98.81 225 THR A O 1
ATOM 1741 N N . GLY A 1 226 ? -0.508 -1.292 0.744 1.00 98.75 226 GLY A N 1
ATOM 1742 C CA . GLY A 1 226 ? -1.958 -1.096 0.739 1.00 98.75 226 GLY A CA 1
ATOM 1743 C C . GLY A 1 226 ? -2.718 -2.278 0.119 1.00 98.75 226 GLY A C 1
ATOM 1744 O O . GLY A 1 226 ? -3.716 -2.728 0.685 1.00 98.75 226 GLY A O 1
ATOM 1745 N N . LEU A 1 227 ? -2.217 -2.839 -0.989 1.00 98.69 227 LEU A N 1
ATOM 1746 C CA . LEU A 1 227 ? -2.784 -4.038 -1.625 1.00 98.69 227 LEU A CA 1
ATOM 1747 C C . LEU A 1 227 ? -2.691 -5.265 -0.714 1.00 98.69 227 LEU A C 1
ATOM 1749 O O . LEU A 1 227 ? -3.713 -5.906 -0.462 1.00 98.69 227 LEU A O 1
ATOM 1753 N N . TYR A 1 228 ? -1.506 -5.563 -0.174 1.00 98.81 228 TYR A N 1
ATOM 1754 C CA . TYR A 1 228 ? -1.305 -6.662 0.775 1.00 98.81 228 TYR A CA 1
ATOM 1755 C C . TYR A 1 228 ? -2.233 -6.536 1.982 1.00 98.81 228 TYR A C 1
ATOM 1757 O O . TYR A 1 228 ? -2.882 -7.511 2.363 1.00 98.81 228 TYR A O 1
ATOM 1765 N N . THR A 1 229 ? -2.364 -5.330 2.537 1.00 98.88 229 THR A N 1
ATOM 1766 C CA . THR A 1 229 ? -3.227 -5.089 3.697 1.00 98.88 229 THR A CA 1
ATOM 1767 C C . THR A 1 229 ? -4.701 -5.291 3.351 1.00 98.88 229 THR A C 1
ATOM 1769 O O . THR A 1 229 ? -5.413 -5.959 4.099 1.00 98.88 229 THR A O 1
ATOM 1772 N N . SER A 1 230 ? -5.167 -4.798 2.198 1.00 98.88 230 SER A N 1
ATOM 1773 C CA . SER A 1 230 ? -6.553 -5.018 1.758 1.00 98.88 230 SER A CA 1
ATOM 1774 C C . SER A 1 230 ? -6.863 -6.510 1.560 1.00 98.88 230 SER A C 1
ATOM 1776 O O . SER A 1 230 ? -7.906 -6.989 2.009 1.00 98.88 230 SER A O 1
ATOM 1778 N N . ASN A 1 231 ? -5.919 -7.277 1.000 1.00 98.75 231 ASN A N 1
ATOM 1779 C CA . ASN A 1 231 ? -6.030 -8.729 0.851 1.00 98.75 231 ASN A CA 1
ATOM 1780 C C . ASN A 1 231 ? -6.075 -9.439 2.208 1.00 98.75 231 ASN A C 1
ATOM 1782 O O . ASN A 1 231 ? -6.914 -10.316 2.419 1.00 98.75 231 ASN A O 1
ATOM 1786 N N . ALA A 1 232 ? -5.218 -9.036 3.149 1.00 98.88 232 ALA A N 1
ATOM 1787 C CA . ALA A 1 232 ? -5.212 -9.573 4.505 1.00 98.88 232 ALA A CA 1
ATOM 1788 C C . ALA A 1 232 ? -6.527 -9.275 5.243 1.00 98.88 232 ALA A C 1
ATOM 1790 O O . ALA A 1 232 ? -7.056 -10.150 5.928 1.00 98.88 232 ALA A O 1
ATOM 1791 N N . ILE A 1 233 ? -7.102 -8.081 5.061 1.00 98.94 233 ILE A N 1
ATOM 1792 C CA . ILE A 1 233 ? -8.410 -7.707 5.616 1.00 98.94 233 ILE A CA 1
ATOM 1793 C C . ILE A 1 233 ? -9.523 -8.578 5.024 1.00 98.94 233 ILE A C 1
ATOM 1795 O O . ILE A 1 233 ? -10.342 -9.108 5.775 1.00 98.94 233 ILE A O 1
ATOM 1799 N N . MET A 1 234 ? -9.547 -8.787 3.705 1.00 98.69 234 MET A N 1
ATOM 1800 C CA . MET A 1 234 ? -10.534 -9.671 3.071 1.00 98.69 234 MET A CA 1
ATOM 1801 C C . MET A 1 234 ? -10.401 -11.119 3.566 1.00 98.69 234 MET A C 1
ATOM 1803 O O . MET A 1 234 ? -11.400 -11.753 3.908 1.00 98.69 234 MET A O 1
ATOM 1807 N N . ALA A 1 235 ? -9.175 -11.632 3.702 1.00 98.75 235 ALA A N 1
ATOM 1808 C CA . ALA A 1 235 ? -8.930 -12.944 4.298 1.00 98.75 235 ALA A CA 1
ATOM 1809 C C . ALA A 1 235 ? -9.387 -13.005 5.768 1.00 98.75 235 ALA A C 1
ATOM 1811 O O . ALA A 1 235 ? -9.982 -13.996 6.195 1.00 98.75 235 ALA A O 1
ATOM 1812 N N . ALA A 1 236 ? -9.174 -11.932 6.533 1.00 98.81 236 ALA A N 1
ATOM 1813 C CA . ALA A 1 236 ? -9.626 -11.814 7.914 1.00 98.81 236 ALA A CA 1
ATOM 1814 C C . ALA A 1 236 ? -11.156 -11.796 8.033 1.00 98.81 236 ALA A C 1
ATOM 1816 O O . ALA A 1 236 ? -11.700 -12.418 8.942 1.00 98.81 236 ALA A O 1
ATOM 1817 N N . LEU A 1 237 ? -11.862 -11.152 7.099 1.00 98.62 237 LEU A N 1
ATOM 1818 C CA . LEU A 1 237 ? -13.325 -11.194 7.022 1.00 98.62 237 LEU A CA 1
ATOM 1819 C C . LEU A 1 237 ? -13.828 -12.623 6.769 1.00 98.62 237 LEU A C 1
ATOM 1821 O O . LEU A 1 237 ? -14.736 -13.083 7.464 1.00 98.62 237 LEU A O 1
ATOM 1825 N N . LEU A 1 238 ? -13.200 -13.351 5.839 1.00 98.44 238 LEU A N 1
ATOM 1826 C CA . LEU A 1 238 ? -13.517 -14.759 5.568 1.00 98.44 238 LEU A CA 1
ATOM 1827 C C . LEU A 1 238 ? -13.237 -15.658 6.781 1.00 98.44 238 LEU A C 1
ATOM 1829 O O . LEU A 1 238 ? -14.029 -16.549 7.092 1.00 98.44 238 LEU A O 1
ATOM 1833 N N . ALA A 1 239 ? -12.132 -15.425 7.491 1.00 98.56 239 ALA A N 1
ATOM 1834 C CA . ALA A 1 239 ? -11.816 -16.139 8.725 1.00 98.56 239 ALA A CA 1
ATOM 1835 C C . ALA A 1 239 ? -12.852 -15.839 9.819 1.00 98.56 239 ALA A C 1
ATOM 1837 O O . ALA A 1 239 ? -13.381 -16.762 10.443 1.00 98.56 239 ALA A O 1
ATOM 1838 N N . ARG A 1 240 ? -13.212 -14.564 9.999 1.00 98.31 240 ARG A N 1
ATOM 1839 C CA . ARG A 1 240 ? -14.227 -14.108 10.956 1.00 98.31 240 ARG A CA 1
ATOM 1840 C C . ARG A 1 240 ? -15.603 -14.708 10.680 1.00 98.31 240 ARG A C 1
ATOM 1842 O O . ARG A 1 240 ? -16.316 -15.002 11.633 1.00 98.31 240 ARG A O 1
ATOM 1849 N N . ALA A 1 241 ? -15.971 -14.952 9.421 1.00 96.75 241 ALA A N 1
ATOM 1850 C CA . ALA A 1 241 ? -17.221 -15.639 9.083 1.00 96.75 241 ALA A CA 1
ATOM 1851 C C . ALA A 1 241 ? -17.289 -17.071 9.653 1.00 96.75 241 ALA A C 1
ATOM 1853 O O . ALA A 1 241 ? -18.374 -17.573 9.931 1.00 96.75 241 ALA A O 1
ATOM 1854 N N . LYS A 1 242 ? -16.134 -17.715 9.874 1.00 97.31 242 LYS A N 1
ATOM 1855 C CA . LYS A 1 242 ? -16.033 -19.059 10.465 1.00 97.31 242 LYS A CA 1
ATOM 1856 C C . LYS A 1 242 ? -15.837 -19.025 11.979 1.00 97.31 242 LYS A C 1
ATOM 1858 O O . LYS A 1 242 ? -16.382 -19.859 12.691 1.00 97.31 242 LYS A O 1
ATOM 1863 N N . THR A 1 243 ? -15.032 -18.087 12.476 1.00 97.25 243 THR A N 1
ATOM 1864 C CA . THR A 1 243 ? -14.608 -18.054 13.887 1.00 97.25 243 THR A CA 1
ATOM 1865 C C . THR A 1 243 ? -15.443 -17.116 14.750 1.00 97.25 243 THR A C 1
ATOM 1867 O O . THR A 1 243 ? -15.385 -17.201 15.975 1.00 97.25 243 THR A O 1
ATOM 1870 N N . THR A 1 244 ? -16.187 -16.196 14.131 1.00 95.88 244 THR A N 1
ATOM 1871 C CA . THR A 1 244 ? -16.873 -15.046 14.746 1.00 95.88 244 THR A CA 1
ATOM 1872 C C . THR A 1 244 ? -15.957 -14.079 15.500 1.00 95.88 244 THR A C 1
ATOM 1874 O O . THR A 1 244 ? -16.450 -13.209 16.213 1.00 95.88 244 THR A O 1
ATOM 1877 N N . LYS A 1 245 ? -14.633 -14.196 15.338 1.00 97.38 245 LYS A N 1
ATOM 1878 C CA . LYS A 1 245 ? -13.628 -13.368 16.016 1.00 97.38 245 LYS A CA 1
ATOM 1879 C C . LYS A 1 245 ? -12.867 -12.507 15.017 1.00 97.38 245 LYS A C 1
ATOM 1881 O O . LYS A 1 245 ? -12.582 -12.942 13.904 1.00 97.38 245 LYS A O 1
ATOM 1886 N N . GLY A 1 246 ? -12.542 -11.293 15.441 1.00 98.25 246 GLY A N 1
ATOM 1887 C CA . GLY A 1 246 ? -11.608 -10.422 14.745 1.00 98.25 246 GLY A CA 1
ATOM 1888 C C . GLY A 1 246 ? -10.155 -10.806 15.026 1.00 98.25 246 GLY A C 1
ATOM 1889 O O . GLY A 1 246 ? -9.874 -11.721 15.805 1.00 98.25 246 GLY A O 1
ATOM 1890 N N . GLN A 1 247 ? -9.225 -10.087 14.405 1.00 98.62 247 GLN A N 1
ATOM 1891 C CA . GLN A 1 247 ? -7.785 -10.303 14.552 1.00 98.62 247 GLN A CA 1
ATOM 1892 C C . GLN A 1 247 ? -7.003 -9.022 14.255 1.00 98.62 247 GLN A C 1
ATOM 1894 O O . GLN A 1 247 ? -7.537 -8.095 13.643 1.00 98.62 247 GLN A O 1
ATOM 1899 N N . HIS A 1 248 ? -5.751 -8.977 14.708 1.00 98.81 248 HIS A N 1
ATOM 1900 C CA . HIS A 1 248 ? -4.809 -7.912 14.373 1.00 98.81 248 HIS A CA 1
ATOM 1901 C C . HIS A 1 248 ? -4.003 -8.315 13.141 1.00 98.81 248 HIS A C 1
ATOM 1903 O O . HIS A 1 248 ? -3.462 -9.417 13.085 1.00 98.81 248 HIS A O 1
ATOM 1909 N N . ILE A 1 249 ? -3.955 -7.427 12.158 1.00 98.88 249 ILE A N 1
ATOM 1910 C CA . ILE A 1 249 ? -3.088 -7.499 10.991 1.00 98.88 249 ILE A CA 1
ATOM 1911 C C . ILE A 1 249 ? -1.963 -6.491 11.228 1.00 98.88 249 ILE A C 1
ATOM 1913 O O . ILE A 1 249 ? -2.220 -5.289 11.306 1.00 98.88 249 ILE A O 1
ATOM 1917 N N . ASP A 1 250 ? -0.737 -6.990 11.352 1.00 98.62 250 ASP A N 1
ATOM 1918 C CA . ASP A 1 250 ? 0.485 -6.186 11.343 1.00 98.62 250 ASP A CA 1
ATOM 1919 C C . ASP A 1 250 ? 1.073 -6.234 9.932 1.00 98.62 250 ASP A C 1
ATOM 1921 O O . ASP A 1 250 ? 1.658 -7.238 9.531 1.00 98.62 250 ASP A O 1
ATOM 1925 N N . ALA A 1 251 ? 0.830 -5.184 9.151 1.00 98.62 251 ALA A N 1
ATOM 1926 C CA . ALA A 1 251 ? 1.405 -5.019 7.827 1.00 98.62 251 ALA A CA 1
ATOM 1927 C C . ALA A 1 251 ? 2.508 -3.962 7.878 1.00 98.62 251 ALA A C 1
ATOM 1929 O O . ALA A 1 251 ? 2.374 -2.916 8.525 1.00 98.62 251 ALA A O 1
ATOM 1930 N N . CYS A 1 252 ? 3.592 -4.197 7.146 1.00 98.31 252 CYS A N 1
ATOM 1931 C CA . CYS A 1 252 ? 4.661 -3.222 7.051 1.00 98.31 252 CYS A CA 1
ATOM 1932 C C . CYS A 1 252 ? 5.245 -3.081 5.654 1.00 98.31 252 CYS A C 1
ATOM 1934 O O . CYS A 1 252 ? 5.251 -4.016 4.849 1.00 98.31 252 CYS A O 1
ATOM 1936 N N . LEU A 1 253 ? 5.735 -1.868 5.389 1.00 98.69 253 LEU A N 1
ATOM 1937 C CA . LEU A 1 253 ? 6.366 -1.507 4.130 1.00 98.69 253 LEU A 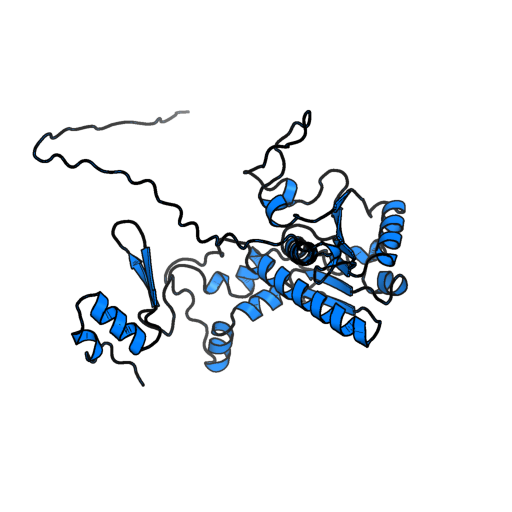CA 1
ATOM 1938 C C . LEU A 1 253 ? 7.588 -2.387 3.860 1.00 98.69 253 LEU A C 1
ATOM 1940 O O . LEU A 1 253 ? 7.752 -2.840 2.732 1.00 98.69 253 LEU A O 1
ATOM 1944 N N . SER A 1 254 ? 8.423 -2.653 4.873 1.00 98.44 254 SER A N 1
ATOM 1945 C CA . SER A 1 254 ? 9.638 -3.461 4.715 1.00 98.44 254 SER A CA 1
ATOM 1946 C C . SER A 1 254 ? 9.353 -4.854 4.167 1.00 98.44 254 SER A C 1
ATOM 1948 O O . SER A 1 254 ? 9.959 -5.255 3.175 1.00 98.44 254 SER A O 1
ATOM 1950 N N . ASP A 1 255 ? 8.399 -5.566 4.763 1.00 98.19 255 ASP A N 1
ATOM 1951 C CA . ASP A 1 255 ? 8.104 -6.951 4.396 1.00 98.19 255 ASP A CA 1
ATOM 1952 C C . ASP A 1 255 ? 7.458 -7.014 3.014 1.00 98.19 255 ASP A C 1
ATOM 1954 O O . ASP A 1 255 ? 7.817 -7.857 2.189 1.00 98.19 255 ASP A O 1
ATOM 1958 N N . CYS A 1 256 ? 6.550 -6.075 2.727 1.00 98.25 256 CYS A N 1
ATOM 1959 C CA . CYS A 1 256 ? 5.919 -5.968 1.416 1.00 98.25 256 CYS A CA 1
ATOM 1960 C C . CYS A 1 256 ? 6.949 -5.646 0.327 1.00 98.25 256 CYS A C 1
ATOM 1962 O O . CYS A 1 256 ? 6.887 -6.226 -0.755 1.00 98.25 256 CYS A O 1
ATOM 1964 N N . GLN A 1 257 ? 7.918 -4.769 0.607 1.00 97.56 257 GLN A N 1
ATOM 1965 C CA . GLN A 1 257 ? 8.983 -4.438 -0.335 1.00 97.56 257 GLN A CA 1
ATOM 1966 C C . GLN A 1 257 ? 9.838 -5.675 -0.632 1.00 97.56 257 GLN A C 1
ATOM 1968 O O . GLN A 1 257 ? 9.959 -6.062 -1.798 1.00 97.56 257 GLN A O 1
ATOM 1973 N N . VAL A 1 258 ? 10.352 -6.341 0.409 1.00 97.19 258 VAL A N 1
ATOM 1974 C CA . VAL A 1 258 ? 11.210 -7.526 0.254 1.00 97.19 258 VAL A CA 1
ATOM 1975 C C . VAL A 1 258 ? 10.478 -8.621 -0.520 1.00 97.19 258 VAL A C 1
ATOM 1977 O O . VAL A 1 258 ? 11.046 -9.209 -1.441 1.00 97.19 258 VAL A O 1
ATOM 1980 N N . ALA A 1 259 ? 9.198 -8.857 -0.216 1.00 97.06 259 ALA A N 1
ATOM 1981 C CA . ALA A 1 259 ? 8.377 -9.820 -0.946 1.00 97.06 259 ALA A CA 1
ATOM 1982 C C . ALA A 1 259 ? 8.272 -9.481 -2.446 1.00 97.06 259 ALA A C 1
ATOM 1984 O O . ALA A 1 259 ? 8.304 -10.376 -3.294 1.00 97.06 259 ALA A O 1
ATOM 1985 N N . THR A 1 260 ? 8.191 -8.193 -2.792 1.00 96.19 260 THR A N 1
ATOM 1986 C CA . THR A 1 260 ? 8.054 -7.739 -4.186 1.00 96.19 260 THR A CA 1
ATOM 1987 C C . THR A 1 260 ? 9.341 -7.797 -5.010 1.00 96.19 260 THR A C 1
ATOM 1989 O O . THR A 1 260 ? 9.261 -7.700 -6.232 1.00 96.19 260 THR A O 1
ATOM 1992 N N . LEU A 1 261 ? 10.506 -8.056 -4.400 1.00 95.50 261 LEU A N 1
ATOM 1993 C CA . LEU A 1 261 ? 11.727 -8.398 -5.147 1.00 95.50 261 LEU A CA 1
ATOM 1994 C C . LEU A 1 261 ? 11.605 -9.738 -5.890 1.00 95.50 261 LEU A C 1
ATOM 1996 O O . LEU A 1 261 ? 12.325 -9.972 -6.862 1.00 95.50 261 LEU A O 1
ATOM 2000 N N . SER A 1 262 ? 10.694 -10.612 -5.446 1.00 94.44 262 SER A N 1
ATOM 2001 C CA . SER A 1 262 ? 10.292 -11.835 -6.142 1.00 94.44 262 SER A CA 1
ATOM 2002 C C . SER A 1 262 ? 11.484 -12.702 -6.594 1.00 94.44 262 SER A C 1
ATOM 2004 O O . SER A 1 262 ? 12.262 -13.205 -5.773 1.00 94.44 262 SER A O 1
ATOM 2006 N N . ASN A 1 263 ? 11.639 -12.898 -7.903 1.00 91.44 263 ASN A N 1
ATOM 2007 C CA . ASN A 1 263 ? 12.685 -13.718 -8.487 1.00 91.44 263 ASN A CA 1
ATOM 2008 C C . ASN A 1 263 ? 14.089 -13.161 -8.231 1.00 91.44 263 ASN A C 1
ATOM 2010 O O . ASN A 1 263 ? 15.005 -13.962 -8.139 1.00 91.44 263 ASN A O 1
ATOM 2014 N N . LEU A 1 264 ? 14.280 -11.849 -8.051 1.00 92.69 264 LEU A N 1
ATOM 2015 C CA . LEU A 1 264 ? 15.610 -11.281 -7.787 1.00 92.69 264 LEU A CA 1
ATOM 2016 C C . LEU A 1 264 ? 16.117 -11.640 -6.387 1.00 92.69 264 LEU A C 1
ATOM 2018 O O . LEU A 1 264 ? 17.261 -12.067 -6.236 1.00 92.69 264 LEU A O 1
ATOM 2022 N N . ALA A 1 265 ? 15.247 -11.561 -5.375 1.00 94.00 265 ALA A N 1
ATOM 2023 C CA . ALA A 1 265 ? 15.577 -12.053 -4.037 1.00 94.00 265 ALA A CA 1
ATOM 2024 C C . ALA A 1 265 ? 15.868 -13.561 -4.067 1.00 94.00 265 ALA A C 1
ATOM 2026 O O . ALA A 1 265 ? 16.855 -14.019 -3.494 1.00 94.00 265 ALA A O 1
ATOM 2027 N N . SER A 1 266 ? 15.053 -14.327 -4.799 1.00 94.50 266 SER A N 1
ATOM 2028 C CA . SER A 1 266 ? 15.260 -15.772 -4.963 1.00 94.50 266 SER A CA 1
ATOM 2029 C C . SER A 1 266 ? 16.578 -16.089 -5.675 1.00 94.50 266 SER A C 1
ATOM 2031 O O . SER A 1 266 ? 17.289 -16.999 -5.260 1.00 94.50 266 SER A O 1
ATOM 2033 N N . SER A 1 267 ? 16.941 -15.325 -6.709 1.00 93.25 267 SER A N 1
ATOM 2034 C CA . SER A 1 267 ? 18.207 -15.471 -7.429 1.00 93.25 267 SER A CA 1
ATOM 2035 C C . SER A 1 267 ? 19.400 -15.281 -6.501 1.00 93.25 267 SER A C 1
ATOM 2037 O O . SER A 1 267 ? 20.280 -16.133 -6.518 1.00 93.25 267 SER A O 1
ATOM 2039 N N . ALA A 1 268 ? 19.407 -14.241 -5.661 1.00 93.75 268 ALA A N 1
ATOM 2040 C CA . ALA A 1 268 ? 20.480 -14.016 -4.688 1.00 93.75 268 ALA A CA 1
ATOM 2041 C C . ALA A 1 268 ? 20.569 -15.138 -3.634 1.00 93.75 268 ALA A C 1
ATOM 2043 O O . ALA A 1 268 ? 21.661 -15.568 -3.269 1.00 93.75 268 ALA A O 1
ATOM 2044 N N . LEU A 1 269 ? 19.425 -15.653 -3.166 1.00 96.12 269 LEU A N 1
ATOM 2045 C CA . LEU A 1 269 ? 19.387 -16.762 -2.204 1.00 96.12 269 LEU A CA 1
ATOM 2046 C C . LEU A 1 269 ? 19.890 -18.084 -2.800 1.00 96.12 269 LEU A C 1
ATOM 2048 O O . LEU A 1 269 ? 20.573 -18.838 -2.113 1.00 96.12 269 LEU A O 1
ATOM 2052 N N . ILE A 1 270 ? 19.545 -18.373 -4.059 1.00 96.69 270 ILE A N 1
ATOM 2053 C CA . ILE 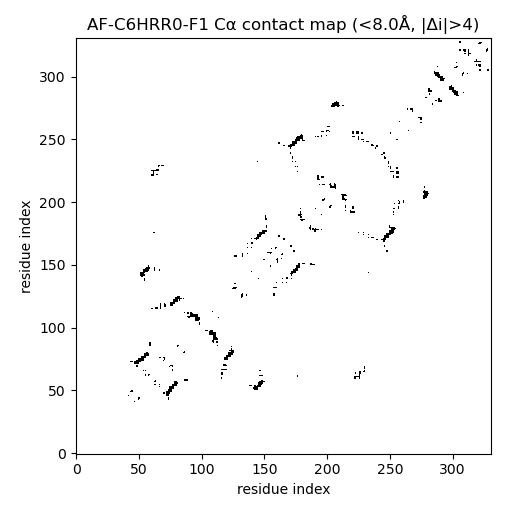A 1 270 ? 19.937 -19.611 -4.748 1.00 96.69 270 ILE A CA 1
ATOM 2054 C C . ILE A 1 270 ? 21.404 -19.562 -5.179 1.00 96.69 270 ILE A C 1
ATOM 2056 O O . ILE A 1 270 ? 22.105 -20.563 -5.054 1.00 96.69 270 ILE A O 1
ATOM 2060 N N . SER A 1 271 ? 21.871 -18.423 -5.700 1.00 95.38 271 SER A N 1
ATOM 2061 C CA . SER A 1 271 ? 23.254 -18.283 -6.166 1.00 95.38 271 SER A CA 1
ATOM 2062 C C . SER A 1 271 ? 24.251 -18.114 -5.020 1.00 95.38 271 SER A C 1
ATOM 2064 O O . SER A 1 271 ? 25.416 -18.458 -5.186 1.00 95.38 271 SER A O 1
ATOM 2066 N N . GLY A 1 272 ? 23.816 -17.567 -3.878 1.00 96.50 272 GLY A N 1
ATOM 2067 C CA . GLY A 1 272 ? 24.709 -17.114 -2.808 1.00 96.50 272 GLY A CA 1
ATOM 2068 C C . GLY A 1 272 ? 25.483 -15.835 -3.156 1.00 96.50 272 GLY A C 1
ATOM 2069 O O . GLY A 1 272 ? 26.290 -15.367 -2.355 1.00 96.50 272 GLY A O 1
ATOM 2070 N N . GLU A 1 273 ? 25.224 -15.257 -4.329 1.00 94.38 273 GLU A N 1
ATOM 2071 C CA . GLU A 1 273 ? 25.911 -14.086 -4.858 1.00 94.38 273 GLU A CA 1
ATOM 2072 C C . GLU A 1 273 ? 25.053 -12.830 -4.724 1.00 94.38 273 GLU A C 1
ATOM 2074 O O . GLU A 1 273 ? 23.819 -12.865 -4.750 1.00 94.38 273 GLU A O 1
ATOM 2079 N N . LYS A 1 274 ? 25.721 -11.679 -4.611 1.00 91.62 274 LYS A N 1
ATOM 2080 C CA . LYS A 1 274 ? 25.035 -10.383 -4.610 1.00 91.62 274 LYS A CA 1
ATOM 2081 C C . LYS A 1 274 ? 24.413 -10.108 -5.977 1.00 91.62 274 LYS A C 1
ATOM 2083 O O . LYS A 1 274 ? 25.002 -10.426 -7.009 1.00 91.62 274 LYS A O 1
ATOM 2088 N N . ASP A 1 275 ? 23.255 -9.450 -5.971 1.00 91.62 275 ASP A N 1
ATOM 2089 C CA . ASP A 1 275 ? 22.635 -8.982 -7.207 1.00 91.62 275 ASP A CA 1
ATOM 2090 C C . ASP A 1 275 ? 23.556 -8.000 -7.958 1.00 91.62 275 ASP A C 1
ATOM 2092 O O . ASP A 1 275 ? 24.292 -7.212 -7.356 1.00 91.62 275 ASP A O 1
ATOM 2096 N N . SER A 1 276 ? 23.522 -8.064 -9.293 1.00 90.94 276 SER A N 1
ATOM 2097 C CA . SER A 1 276 ? 24.358 -7.216 -10.161 1.00 90.94 276 SER A CA 1
ATOM 2098 C C . SER A 1 276 ? 23.851 -5.773 -10.288 1.00 90.94 276 SER A C 1
ATOM 2100 O O . SER A 1 276 ? 24.482 -4.951 -10.956 1.00 90.94 276 SER A O 1
ATOM 2102 N N . GLY A 1 277 ? 22.716 -5.460 -9.665 1.00 92.81 277 GLY A N 1
ATOM 2103 C CA . GLY A 1 277 ? 22.072 -4.164 -9.671 1.00 92.81 277 GLY A CA 1
ATOM 2104 C C . GLY A 1 277 ? 21.213 -3.933 -10.908 1.00 92.81 277 GLY A C 1
ATOM 2105 O O . GLY A 1 277 ? 20.520 -4.806 -11.427 1.00 92.81 277 GLY A O 1
ATOM 2106 N N . ARG A 1 278 ? 21.235 -2.689 -11.371 1.00 94.44 278 ARG A N 1
ATOM 2107 C CA . ARG A 1 278 ? 20.316 -2.151 -12.377 1.00 94.44 278 ARG A CA 1
ATOM 2108 C C . ARG A 1 278 ? 20.514 -2.782 -13.748 1.00 94.44 278 ARG A C 1
ATOM 2110 O O . ARG A 1 278 ? 21.638 -3.045 -14.169 1.00 94.44 278 ARG A O 1
ATOM 2117 N N . TRP A 1 279 ? 19.423 -2.919 -14.493 1.00 93.44 279 TRP A N 1
ATOM 2118 C CA . TRP A 1 279 ? 19.440 -3.384 -15.886 1.00 93.44 279 TRP A CA 1
ATOM 2119 C C . TRP A 1 279 ? 18.838 -2.380 -16.878 1.00 93.44 279 TRP A C 1
ATOM 2121 O O . TRP A 1 279 ? 18.780 -2.644 -18.080 1.00 93.44 279 TRP A O 1
ATOM 2131 N N . GLY A 1 280 ? 18.417 -1.197 -16.417 1.00 94.00 280 GLY A N 1
ATOM 2132 C CA . GLY A 1 280 ? 17.641 -0.280 -17.246 1.00 94.00 280 GLY A CA 1
ATOM 2133 C C . GLY A 1 280 ? 16.336 -0.943 -17.666 1.00 94.00 280 GLY A C 1
ATOM 2134 O O . GLY A 1 280 ? 15.553 -1.378 -16.829 1.00 94.00 280 GLY A O 1
ATOM 2135 N N . THR A 1 281 ? 16.114 -1.036 -18.972 1.00 93.38 281 THR A N 1
ATOM 2136 C CA . THR A 1 281 ? 14.937 -1.704 -19.538 1.00 93.38 281 THR A CA 1
ATOM 2137 C C . THR A 1 281 ? 15.183 -3.172 -19.883 1.00 93.38 281 THR A C 1
ATOM 2139 O O . THR A 1 281 ? 14.249 -3.838 -20.320 1.00 93.38 281 THR A O 1
ATOM 2142 N N . ALA A 1 282 ? 16.414 -3.675 -19.731 1.00 91.75 282 ALA A N 1
ATOM 2143 C CA . ALA A 1 282 ? 16.757 -5.046 -20.082 1.00 91.75 282 ALA A CA 1
ATOM 2144 C C . ALA A 1 282 ? 16.323 -6.049 -19.007 1.00 91.75 282 ALA A C 1
ATOM 2146 O O . ALA A 1 282 ? 16.392 -5.764 -17.813 1.00 91.75 282 ALA A O 1
ATOM 2147 N N . HIS A 1 283 ? 15.927 -7.247 -19.429 1.00 88.31 283 HIS A N 1
ATOM 2148 C CA . HIS A 1 283 ? 15.770 -8.380 -18.524 1.00 88.31 283 HIS A CA 1
ATOM 2149 C C . HIS A 1 283 ? 17.132 -9.065 -18.287 1.00 88.31 283 HIS A C 1
ATOM 2151 O O . HIS A 1 283 ? 17.850 -9.304 -19.260 1.00 88.31 283 HIS A O 1
ATOM 2157 N N . PRO A 1 284 ? 17.490 -9.444 -17.043 1.00 83.94 284 PRO A N 1
ATOM 2158 C CA . PRO A 1 284 ? 18.791 -10.054 -16.733 1.00 83.94 284 PRO A CA 1
ATOM 2159 C C . PRO A 1 284 ? 19.040 -11.395 -17.437 1.00 83.94 284 PRO A C 1
ATOM 2161 O O . PRO A 1 284 ? 20.184 -11.765 -17.676 1.00 83.94 284 PRO A O 1
ATOM 2164 N N . SER A 1 285 ? 17.971 -12.133 -17.744 1.00 83.88 285 SER A N 1
ATOM 2165 C CA . SER A 1 285 ? 18.056 -13.525 -18.219 1.00 83.88 285 SER A CA 1
ATOM 2166 C C . SER A 1 285 ? 17.371 -13.789 -19.561 1.00 83.88 285 SER A C 1
ATOM 2168 O O . SER A 1 285 ? 17.337 -14.930 -20.000 1.00 83.88 285 SER A O 1
ATOM 2170 N N . ILE A 1 286 ? 16.762 -12.777 -20.190 1.00 85.06 286 ILE A N 1
ATOM 2171 C CA . ILE A 1 286 ? 15.943 -12.968 -21.399 1.00 85.06 286 ILE A CA 1
ATOM 2172 C C . ILE A 1 286 ? 16.355 -11.924 -22.433 1.00 85.06 286 ILE A C 1
ATOM 2174 O O . ILE A 1 286 ? 16.342 -10.727 -22.150 1.00 85.06 286 ILE A O 1
ATOM 2178 N N . VAL A 1 287 ? 16.711 -12.372 -23.637 1.00 86.56 287 VAL A N 1
ATOM 2179 C CA . VAL A 1 287 ? 17.154 -11.509 -24.738 1.00 86.56 287 VAL A CA 1
ATOM 2180 C C . VAL A 1 287 ? 16.516 -11.985 -26.052 1.00 86.56 287 VAL A C 1
ATOM 2182 O O . VAL A 1 287 ? 16.554 -13.182 -26.316 1.00 86.56 287 VAL A O 1
ATOM 2185 N N . PRO A 1 288 ? 15.965 -11.082 -26.892 1.00 87.94 288 PRO A N 1
ATOM 2186 C CA . PRO A 1 288 ? 15.786 -9.650 -26.654 1.00 87.94 288 PRO A CA 1
ATOM 2187 C C . PRO A 1 288 ? 14.584 -9.378 -25.737 1.00 87.94 288 PRO A C 1
ATOM 2189 O O . PRO A 1 288 ? 13.451 -9.710 -26.070 1.00 87.94 288 PRO A O 1
ATOM 2192 N N . TYR A 1 289 ? 14.819 -8.735 -24.594 1.00 91.00 289 TYR A N 1
ATOM 2193 C CA . TYR A 1 289 ? 13.766 -8.253 -23.697 1.00 91.00 289 TYR A CA 1
ATOM 2194 C C . TYR A 1 289 ? 14.183 -6.894 -23.143 1.00 91.00 289 TYR A C 1
ATOM 2196 O O . TYR A 1 289 ? 14.741 -6.804 -22.051 1.00 91.00 289 TYR A O 1
ATOM 2204 N N . ARG A 1 290 ? 14.034 -5.843 -23.956 1.00 92.75 290 ARG A N 1
ATOM 2205 C CA . ARG A 1 290 ? 14.470 -4.479 -23.612 1.00 92.75 290 ARG A CA 1
ATOM 2206 C C . ARG A 1 290 ? 13.809 -3.411 -24.473 1.00 92.75 290 ARG A C 1
ATOM 2208 O O . ARG A 1 290 ? 13.190 -3.721 -25.492 1.00 92.75 290 ARG A O 1
ATOM 2215 N N . ALA A 1 291 ? 13.990 -2.152 -24.078 1.00 93.94 291 ALA A N 1
ATOM 2216 C CA . ALA A 1 291 ? 13.654 -1.011 -24.920 1.00 93.94 291 ALA A CA 1
ATOM 2217 C C . ALA A 1 291 ? 14.726 -0.755 -25.995 1.00 93.94 291 ALA A C 1
ATOM 2219 O O . ALA A 1 291 ? 15.925 -0.960 -25.759 1.00 93.94 291 ALA A O 1
ATOM 2220 N N . TYR A 1 292 ? 14.259 -0.289 -27.152 1.00 92.50 292 TYR A N 1
ATOM 2221 C CA . TYR A 1 292 ? 15.028 0.129 -28.318 1.00 92.50 292 TYR A CA 1
ATOM 2222 C C . TYR A 1 292 ? 14.519 1.494 -28.789 1.00 92.50 292 TYR A C 1
ATOM 2224 O O . TYR A 1 292 ? 13.307 1.703 -28.890 1.00 92.50 292 TYR A O 1
ATOM 2232 N N . GLU A 1 293 ? 15.447 2.399 -29.089 1.00 94.62 293 GLU A N 1
ATOM 2233 C CA . GLU A 1 293 ? 15.130 3.732 -29.603 1.00 94.62 293 GLU A CA 1
ATOM 2234 C C . GLU A 1 293 ? 14.548 3.646 -31.020 1.00 94.62 293 GLU A C 1
ATOM 2236 O O . GLU A 1 293 ? 14.995 2.855 -31.856 1.00 94.62 293 GLU A O 1
ATOM 2241 N N . THR A 1 294 ? 13.563 4.492 -31.307 1.00 94.25 294 THR A N 1
ATOM 2242 C CA . THR A 1 294 ? 13.016 4.692 -32.654 1.00 94.25 294 THR A CA 1
ATOM 2243 C C . THR A 1 294 ? 12.966 6.184 -32.995 1.00 94.25 294 THR A C 1
ATOM 2245 O O . THR A 1 294 ? 13.525 7.021 -32.290 1.00 94.25 294 THR A O 1
ATOM 2248 N N . LYS A 1 295 ? 12.322 6.553 -34.109 1.00 95.19 295 LYS A N 1
ATOM 2249 C CA . LYS A 1 295 ? 12.299 7.941 -34.593 1.00 95.19 295 LYS A CA 1
ATOM 2250 C C . LYS A 1 295 ? 11.549 8.902 -33.658 1.00 95.19 295 LYS A C 1
ATOM 2252 O O . LYS A 1 295 ? 11.892 10.082 -33.619 1.00 95.19 295 LYS A O 1
ATOM 2257 N N . ASP A 1 296 ? 10.501 8.437 -32.985 1.00 95.06 296 ASP A N 1
ATOM 2258 C CA . ASP A 1 296 ? 9.560 9.269 -32.222 1.00 95.06 296 ASP A CA 1
ATOM 2259 C C . ASP A 1 296 ? 9.296 8.765 -30.793 1.00 95.06 296 ASP A C 1
ATOM 2261 O O . ASP A 1 296 ? 8.461 9.326 -30.081 1.00 95.06 296 ASP A O 1
ATOM 2265 N N . GLY A 1 297 ? 10.041 7.753 -30.350 1.00 94.19 297 GLY A N 1
ATOM 2266 C CA . GLY A 1 297 ? 9.998 7.229 -28.989 1.00 94.19 297 GLY A CA 1
ATOM 2267 C C . GLY A 1 297 ? 10.661 5.864 -28.878 1.00 94.19 297 GLY A C 1
ATOM 2268 O O . GLY A 1 297 ? 11.218 5.349 -29.847 1.00 94.19 297 GLY A O 1
ATOM 2269 N N . ASP A 1 298 ? 10.567 5.259 -27.703 1.00 94.56 298 ASP A N 1
ATOM 2270 C CA . ASP A 1 298 ? 11.107 3.924 -27.472 1.00 94.56 298 ASP A CA 1
ATOM 2271 C C . ASP A 1 298 ? 10.027 2.866 -27.694 1.00 94.56 298 ASP A C 1
ATOM 2273 O O . ASP A 1 298 ? 8.859 3.054 -27.339 1.00 94.56 298 ASP A O 1
ATOM 2277 N N . ILE A 1 299 ? 10.430 1.716 -28.230 1.00 93.56 299 ILE A N 1
ATOM 2278 C CA . ILE A 1 299 ? 9.605 0.507 -28.240 1.00 93.56 299 ILE A CA 1
ATOM 2279 C C . ILE A 1 299 ? 10.266 -0.567 -27.385 1.00 93.56 299 ILE A C 1
ATOM 2281 O O . ILE A 1 299 ? 11.487 -0.706 -27.382 1.00 93.56 299 ILE A O 1
ATOM 2285 N N . LEU A 1 300 ? 9.463 -1.354 -26.670 1.00 91.38 300 LEU A N 1
ATOM 2286 C CA . LEU A 1 300 ? 9.948 -2.529 -25.953 1.00 91.38 300 LEU A CA 1
ATOM 2287 C C . LEU A 1 300 ? 9.698 -3.771 -26.804 1.00 91.38 300 LEU A C 1
ATOM 2289 O O . LEU A 1 300 ? 8.565 -4.032 -27.208 1.00 91.38 300 LEU A O 1
ATOM 2293 N N . LEU A 1 301 ? 10.755 -4.537 -27.062 1.00 89.50 301 LEU A N 1
ATOM 2294 C CA . LEU A 1 301 ? 10.658 -5.839 -27.715 1.00 89.50 301 LEU A CA 1
ATOM 2295 C C . LEU A 1 301 ? 10.811 -6.931 -26.660 1.00 89.50 301 LEU A C 1
ATOM 2297 O O . LEU A 1 301 ? 11.754 -6.892 -25.873 1.00 89.50 301 LEU A O 1
ATOM 2301 N N . GLY A 1 302 ? 9.875 -7.881 -26.653 1.00 83.44 302 GLY A N 1
ATOM 2302 C CA . GLY A 1 302 ? 9.851 -9.024 -25.741 1.00 83.44 302 GLY A CA 1
ATOM 2303 C C . GLY A 1 302 ? 9.866 -10.350 -26.499 1.00 83.44 302 GLY A C 1
ATOM 2304 O O . GLY A 1 302 ? 8.825 -10.971 -26.700 1.00 83.44 302 GLY A O 1
ATOM 2305 N N . GLY A 1 303 ? 11.050 -10.800 -26.904 1.00 80.00 303 GLY A N 1
ATOM 2306 C CA . GLY A 1 303 ? 11.312 -12.136 -27.438 1.00 80.00 303 GLY A CA 1
ATOM 2307 C C . GLY A 1 303 ? 11.494 -13.148 -26.311 1.00 80.00 303 GLY A C 1
ATOM 2308 O O . GLY A 1 303 ? 12.569 -13.708 -26.153 1.00 80.00 303 GLY A O 1
ATOM 2309 N N . GLY A 1 304 ? 10.458 -13.358 -25.495 1.00 83.62 304 GLY A N 1
ATOM 2310 C CA . GLY A 1 304 ? 10.544 -14.161 -24.265 1.00 83.62 304 GLY A CA 1
ATOM 2311 C C . GLY A 1 304 ? 10.825 -15.660 -24.447 1.00 83.62 304 GLY A C 1
ATOM 2312 O O . GLY A 1 304 ? 10.881 -16.384 -23.460 1.00 83.62 304 GLY A O 1
ATOM 2313 N N . ASN A 1 305 ? 10.927 -16.133 -25.689 1.00 89.06 305 ASN A N 1
ATOM 2314 C CA . ASN A 1 305 ? 11.300 -17.492 -26.079 1.00 89.06 305 ASN A CA 1
ATOM 2315 C C . ASN A 1 305 ? 11.646 -17.525 -27.580 1.00 89.06 305 ASN A C 1
ATOM 2317 O O . ASN A 1 305 ? 11.309 -16.594 -28.317 1.00 89.06 305 ASN A O 1
ATOM 2321 N N . ASP A 1 306 ? 12.229 -18.632 -28.042 1.00 89.75 306 ASP A N 1
ATOM 2322 C CA . ASP A 1 306 ? 12.667 -18.827 -29.433 1.00 89.75 306 ASP A CA 1
ATOM 2323 C C . ASP A 1 306 ? 11.544 -18.635 -30.461 1.00 89.75 306 ASP A C 1
ATOM 2325 O O . ASP A 1 306 ? 11.765 -18.107 -31.552 1.00 89.75 306 ASP A O 1
ATOM 2329 N N . LYS A 1 307 ? 10.303 -19.003 -30.112 1.00 90.69 307 LYS A N 1
ATOM 2330 C CA . LYS A 1 307 ? 9.143 -18.792 -30.989 1.00 90.69 307 LYS A CA 1
ATOM 2331 C C . LYS A 1 307 ? 8.875 -17.301 -31.194 1.00 90.69 307 LYS A C 1
ATOM 2333 O O . LYS A 1 307 ? 8.674 -16.867 -32.326 1.00 90.69 307 LYS A O 1
ATOM 2338 N N . LEU A 1 308 ? 8.855 -16.519 -30.114 1.00 92.00 308 LEU A N 1
ATOM 2339 C CA . LEU A 1 308 ? 8.650 -15.071 -30.178 1.00 92.00 308 LEU A CA 1
ATOM 2340 C C . LEU A 1 308 ? 9.835 -14.365 -30.846 1.00 92.00 308 LEU A C 1
ATOM 2342 O O . LEU A 1 308 ? 9.619 -13.428 -31.612 1.00 92.00 308 LEU A O 1
ATOM 2346 N N . PHE A 1 309 ? 11.061 -14.844 -30.622 1.00 91.56 309 PHE A N 1
ATOM 2347 C CA . PHE A 1 309 ? 12.238 -14.366 -31.343 1.00 91.56 309 PHE A CA 1
ATOM 2348 C C . PHE A 1 309 ? 12.102 -14.603 -32.852 1.00 91.56 309 PHE A C 1
ATOM 2350 O O . PHE A 1 309 ? 12.307 -13.682 -33.634 1.00 91.56 309 PHE A O 1
ATOM 2357 N N . GLY A 1 310 ? 11.635 -15.781 -33.274 1.00 91.44 310 GLY A N 1
ATOM 2358 C CA . GLY A 1 310 ? 11.398 -16.065 -34.688 1.00 91.44 310 GLY A CA 1
ATOM 2359 C C . GLY A 1 310 ? 10.361 -15.149 -35.344 1.00 91.44 310 GLY A C 1
ATOM 2360 O O . GLY A 1 310 ? 10.584 -14.689 -36.463 1.00 91.44 310 GLY A O 1
ATOM 2361 N N . VAL A 1 311 ? 9.268 -14.831 -34.642 1.00 93.06 311 VAL A N 1
ATOM 2362 C CA . VAL A 1 311 ? 8.273 -13.849 -35.117 1.00 93.06 311 VAL A CA 1
ATOM 2363 C C . VAL A 1 311 ? 8.902 -12.461 -35.271 1.00 93.06 311 VAL A C 1
ATOM 2365 O O . VAL A 1 311 ? 8.623 -11.762 -36.244 1.00 93.06 311 VAL A O 1
ATOM 2368 N N . LEU A 1 312 ? 9.775 -12.069 -34.339 1.00 92.12 312 LEU A N 1
ATOM 2369 C CA . LEU A 1 312 ? 10.503 -10.806 -34.416 1.00 92.12 312 LEU A CA 1
ATOM 2370 C C . LEU A 1 312 ? 11.466 -10.775 -35.615 1.00 92.12 312 LEU A C 1
ATOM 2372 O O . LEU A 1 312 ? 11.468 -9.794 -36.353 1.00 92.12 312 LEU A O 1
ATOM 2376 N N . CYS A 1 313 ? 12.235 -11.844 -35.841 1.00 93.31 313 CYS A N 1
ATOM 2377 C CA . CYS A 1 313 ? 13.130 -11.981 -36.994 1.00 93.31 313 CYS A CA 1
ATOM 2378 C C . CYS A 1 313 ? 12.384 -11.803 -38.323 1.00 93.31 313 CYS A C 1
ATOM 2380 O O . CYS A 1 313 ? 12.834 -11.047 -39.183 1.00 93.31 313 CYS A O 1
ATOM 2382 N N . ASP A 1 314 ? 11.220 -12.443 -38.474 1.00 94.44 314 ASP A N 1
ATOM 2383 C CA . ASP A 1 314 ? 10.389 -12.289 -39.675 1.00 94.44 314 ASP A CA 1
ATOM 2384 C C . ASP A 1 314 ? 9.881 -10.855 -39.835 1.00 94.44 314 ASP A C 1
ATOM 2386 O O . ASP A 1 314 ? 9.980 -10.277 -40.917 1.00 94.44 314 ASP A O 1
ATOM 2390 N N . GLY A 1 315 ? 9.372 -10.256 -38.753 1.00 92.62 315 GLY A N 1
ATOM 2391 C CA . GLY A 1 315 ? 8.857 -8.886 -38.764 1.00 92.62 315 GLY A CA 1
ATOM 2392 C C . GLY A 1 315 ? 9.919 -7.830 -39.086 1.00 92.62 315 GLY A C 1
ATOM 2393 O O . GLY A 1 315 ? 9.590 -6.787 -39.648 1.00 92.62 315 GLY A O 1
ATOM 2394 N N . LEU A 1 316 ? 11.187 -8.106 -38.769 1.00 92.00 316 LEU A N 1
ATOM 2395 C CA . LEU A 1 316 ? 12.334 -7.251 -39.088 1.00 92.00 316 LEU A CA 1
ATOM 2396 C C . LEU A 1 316 ? 12.952 -7.544 -40.465 1.00 92.00 316 LEU A C 1
ATOM 2398 O O . LEU A 1 316 ? 13.890 -6.855 -40.863 1.00 92.00 316 LEU A O 1
ATOM 2402 N N . GLY A 1 317 ? 12.448 -8.542 -41.199 1.00 95.56 317 GLY A N 1
ATOM 2403 C CA . GLY A 1 317 ? 13.004 -8.945 -42.492 1.00 95.56 317 GLY A CA 1
ATOM 2404 C C . GLY A 1 317 ? 14.397 -9.572 -42.380 1.00 95.56 317 GLY A C 1
ATOM 2405 O O . GLY A 1 317 ? 15.226 -9.366 -43.263 1.00 95.56 317 GLY A O 1
ATOM 2406 N N . GLN A 1 318 ? 14.660 -10.287 -41.282 1.00 95.31 318 GLN A N 1
ATOM 2407 C CA . GLN A 1 318 ? 15.926 -10.969 -40.980 1.00 95.31 318 GLN A CA 1
ATOM 2408 C C . GLN A 1 318 ? 15.676 -12.437 -40.566 1.00 95.31 318 GLN A C 1
ATOM 2410 O O . GLN A 1 318 ? 16.028 -12.845 -39.453 1.00 95.31 318 GLN A O 1
ATOM 2415 N N . PRO A 1 319 ? 14.994 -13.253 -41.396 1.00 95.25 319 PRO A N 1
ATOM 2416 C CA . PRO A 1 319 ? 14.628 -14.626 -41.039 1.00 95.25 319 PRO A CA 1
ATOM 2417 C C . PRO A 1 319 ? 15.838 -15.533 -40.753 1.00 95.25 319 PRO A C 1
ATOM 2419 O O . PRO A 1 319 ? 15.710 -16.500 -40.003 1.00 95.25 319 PRO A O 1
ATOM 2422 N N . GLU A 1 320 ? 17.010 -15.226 -41.309 1.00 94.50 320 GLU A N 1
ATOM 2423 C CA . GLU A 1 320 ? 18.259 -15.960 -41.106 1.00 94.50 320 GLU A CA 1
ATOM 2424 C C . GLU A 1 320 ? 18.746 -15.938 -39.650 1.00 94.50 320 GLU A C 1
ATOM 2426 O O . GLU A 1 320 ? 19.393 -16.887 -39.208 1.00 94.50 320 GLU A O 1
ATOM 2431 N N . TRP A 1 321 ? 18.371 -14.924 -38.860 1.00 93.12 321 TRP A N 1
ATOM 2432 C CA . TRP A 1 321 ? 18.758 -14.830 -37.447 1.00 93.12 321 TRP A CA 1
ATOM 2433 C C . TRP A 1 321 ? 18.193 -15.964 -36.588 1.00 93.12 321 TRP A C 1
ATOM 2435 O O . TRP A 1 321 ? 18.757 -16.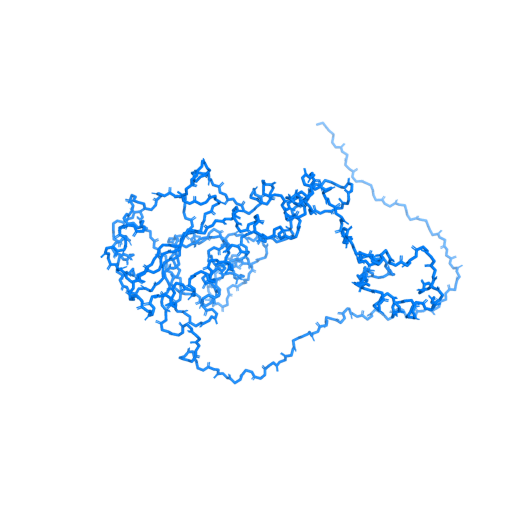274 -35.545 1.00 93.12 321 TRP A O 1
ATOM 2445 N N . LYS A 1 322 ? 17.120 -16.629 -37.031 1.00 91.25 322 LYS A N 1
ATOM 2446 C CA . LYS A 1 322 ? 16.506 -17.765 -36.320 1.00 91.25 322 LYS A CA 1
ATOM 2447 C C . LYS A 1 322 ? 17.446 -18.954 -36.139 1.00 91.25 322 LYS A C 1
ATOM 2449 O O . LYS A 1 322 ? 17.259 -19.744 -35.219 1.00 91.25 322 LYS A O 1
ATOM 2454 N N . VAL A 1 323 ? 18.387 -19.123 -37.065 1.00 90.94 323 VAL A N 1
ATOM 2455 C CA . VAL A 1 323 ? 19.310 -20.267 -37.110 1.00 90.94 323 VAL A CA 1
ATOM 2456 C C . VAL A 1 323 ? 20.766 -19.848 -36.920 1.00 90.94 323 VAL A C 1
ATOM 2458 O O . VAL A 1 323 ? 21.650 -20.699 -36.945 1.00 90.94 323 VAL A O 1
ATOM 2461 N N . ASP A 1 324 ? 21.016 -18.553 -36.723 1.00 93.06 324 ASP A N 1
ATOM 2462 C CA . ASP A 1 324 ? 22.345 -18.016 -36.458 1.00 93.06 324 ASP A CA 1
ATOM 2463 C C . ASP A 1 324 ? 22.829 -18.466 -35.073 1.00 93.06 324 ASP A C 1
ATOM 2465 O O . ASP A 1 324 ? 22.136 -18.301 -34.065 1.00 93.06 324 ASP A O 1
ATOM 2469 N N . GLU A 1 325 ? 24.037 -19.025 -35.014 1.00 91.06 325 GLU A N 1
ATOM 2470 C CA . GLU A 1 325 ? 24.612 -19.574 -33.783 1.00 91.06 325 GLU A CA 1
ATOM 2471 C C . GLU A 1 325 ? 24.751 -18.532 -32.667 1.00 91.06 325 GLU A C 1
ATOM 2473 O O . GLU A 1 325 ? 24.689 -18.889 -31.493 1.00 91.06 325 GLU A O 1
ATOM 2478 N N . ARG A 1 326 ? 24.870 -17.240 -33.003 1.00 90.00 326 ARG A N 1
ATOM 2479 C CA . ARG A 1 326 ? 24.973 -16.152 -32.016 1.00 90.00 326 ARG A CA 1
ATOM 2480 C C . ARG A 1 326 ? 23.675 -15.911 -31.247 1.00 90.00 326 ARG A C 1
ATOM 2482 O O . ARG A 1 326 ? 23.724 -15.329 -30.166 1.00 90.00 326 ARG A O 1
ATOM 2489 N N . PHE A 1 327 ? 22.531 -16.295 -31.814 1.00 87.69 327 PHE A N 1
ATOM 2490 C CA . PHE A 1 327 ? 21.198 -16.031 -31.257 1.00 87.69 327 PHE A CA 1
ATOM 2491 C C . PHE A 1 327 ? 20.459 -17.303 -30.842 1.00 87.69 327 PHE A C 1
ATOM 2493 O O . PHE A 1 327 ? 19.324 -17.235 -30.373 1.00 87.69 327 PHE A O 1
ATOM 2500 N N . ARG A 1 328 ? 21.090 -18.466 -31.009 1.00 78.06 328 ARG A N 1
ATOM 2501 C CA . ARG A 1 328 ? 20.517 -19.742 -30.605 1.00 78.06 328 ARG A CA 1
ATOM 2502 C C . ARG A 1 328 ? 20.534 -19.833 -29.079 1.00 78.06 328 ARG A C 1
ATOM 2504 O O . ARG A 1 328 ? 21.588 -19.665 -28.467 1.00 78.06 328 ARG A O 1
ATOM 2511 N N . GLY A 1 329 ? 19.374 -20.080 -28.469 1.00 67.25 329 GLY A N 1
ATOM 2512 C CA . GLY A 1 329 ? 19.281 -20.289 -27.027 1.00 67.25 329 GLY A CA 1
ATOM 2513 C C . GLY A 1 329 ? 20.230 -21.401 -26.570 1.00 67.25 329 GLY A C 1
ATOM 2514 O O . GLY A 1 329 ? 20.391 -22.415 -27.255 1.00 67.25 329 GLY A O 1
ATOM 2515 N N . LEU A 1 330 ? 20.867 -21.212 -25.413 1.00 53.69 330 LEU A N 1
ATOM 2516 C CA . LEU A 1 330 ? 21.417 -22.335 -24.659 1.00 53.69 330 LEU A CA 1
ATOM 2517 C C . LEU A 1 330 ? 20.193 -23.120 -24.178 1.00 53.69 330 LEU A C 1
ATOM 2519 O O . LEU A 1 330 ? 19.417 -22.581 -23.392 1.00 53.69 330 LEU A O 1
ATOM 2523 N N . GLY A 1 331 ? 19.958 -24.294 -24.769 1.00 45.66 331 GLY A N 1
ATOM 2524 C CA . GLY A 1 331 ? 18.798 -25.136 -24.459 1.00 45.66 331 GLY A CA 1
ATOM 2525 C C . GLY A 1 331 ? 18.635 -25.431 -22.973 1.00 45.66 331 GLY A C 1
ATOM 2526 O O . GLY A 1 331 ? 19.662 -25.455 -22.257 1.00 45.66 331 GLY A O 1
#

Mean predicted aligned error: 9.34 Å

Organism: Ajellomyces capsulatus (strain H143) (NCBI:txid544712)

InterPro domains:
  IPR003673 CoA-transferase family III [PF02515] (49-328)
  IPR023606 CoA-transferase family III domain 1 superfamily [G3DSA:3.40.50.10540] (44-283)
  IPR023606 CoA-transferase family III domain 1 superfamily [SSF89796] (47-329)
  IPR044855 CoA-transferase family III domain 3 superfamily [G3DSA:3.30.1540.10] (284-330)
  IPR050483 CoA-transferase III domain-containing protein [PTHR48207] (37-328)

Solvent-accessible surface area (backbone atoms only — not comparable to full-atom values): 19048 Å² total; per-residue (Å²): 135,81,90,85,84,89,84,82,86,88,88,80,89,85,80,88,82,89,76,96,70,86,79,78,78,72,72,84,74,78,80,80,79,72,73,82,70,83,70,71,82,71,54,62,83,74,33,91,31,36,90,40,28,32,39,33,58,31,54,71,51,27,48,26,40,18,52,24,54,45,19,76,35,34,19,50,28,42,32,49,22,41,67,83,78,43,44,73,29,50,70,50,53,86,58,48,47,70,63,88,55,87,93,61,83,76,77,43,46,9,52,55,32,61,73,34,48,52,69,52,45,82,43,64,49,50,62,90,40,72,70,34,35,55,50,49,55,54,48,49,61,71,25,45,31,38,36,34,52,63,61,63,70,66,40,48,88,54,61,63,29,68,80,55,42,35,75,70,23,57,51,32,31,36,35,41,44,32,28,46,26,80,50,74,97,49,18,85,46,91,52,52,44,74,58,42,33,55,74,55,45,57,18,52,46,28,38,44,60,90,50,69,69,35,75,71,98,56,65,54,40,26,53,48,29,9,50,54,46,41,53,52,49,53,53,47,52,59,48,21,75,75,68,66,37,36,50,80,43,78,37,23,32,41,61,44,40,48,59,69,45,48,68,60,54,48,48,28,68,73,68,73,45,81,77,90,50,23,49,50,63,42,48,99,87,43,73,57,27,27,64,45,85,57,97,88,50,74,46,75,48,72,22,84,42,73,68,46,37,41,53,49,25,51,76,71,74,39,61,68,53,66,75,32,77,93,66,51,74,85,125

pLDDT: mean 87.44, std 20.33, range [24.95, 98.94]

Nearest PDB structures (foldseek):
  9br7-assembly1_A  TM=9.702E-01  e=3.280E-34  Homo sapiens
  9br6-assembly1_A  TM=9.684E-01  e=3.485E-34  Homo sapiens
  4ed9-assembly1_A-2  TM=9.191E-01  e=5.000E-33  Brucella suis 1330
  4hl6-assembly3_E  TM=9.526E-01  e=3.425E-26  Escherichia coli K-12
  1pt8-assembly1_B  TM=8.883E-01  e=2.508E-22  unclassified

Radius of gyration: 26.87 Å; Cα contacts (8 Å, |Δi|>4): 513; chains: 1; bounding box: 56×70×78 Å